Protein AF-A0A1M3PPZ6-F1 (afdb_monomer_lite)

Radius of gyration: 24.03 Å; chains: 1; bounding box: 63×48×66 Å

Foldseek 3Di:
DQDLCVLLPHDLPDDLVRSVVSLVVQLVQQPCPPPPRHDPVSNVSSVVSCVQCNDPVSSVCVVVVHCSPPVCCDDLVSLLVVVLVVLLVLLVVPDDQQADWSLVSSLVVLVVVLVVLVVVLVVLVVVLVVLVVVLVPDDDPDPVPVVNVVSVVVSVVSVVVNVVSVVVSVSSVVNNVVSVVDGGDHDHDDPPPPDPDVPVPPPPVVVVVVVCVVSCVVVCVVPPDDD

Structure (mmCIF, N/CA/C/O backbone):
data_AF-A0A1M3PPZ6-F1
#
_entry.id   AF-A0A1M3PPZ6-F1
#
loop_
_atom_site.group_PDB
_atom_site.id
_atom_site.type_symbol
_atom_site.label_atom_id
_atom_site.label_alt_id
_atom_site.label_comp_id
_atom_site.label_asym_id
_atom_site.label_entity_id
_atom_site.label_seq_id
_atom_site.pdbx_PDB_ins_code
_atom_site.Cartn_x
_atom_site.Cartn_y
_atom_site.Cartn_z
_atom_site.occupancy
_atom_site.B_iso_or_equiv
_atom_site.auth_seq_id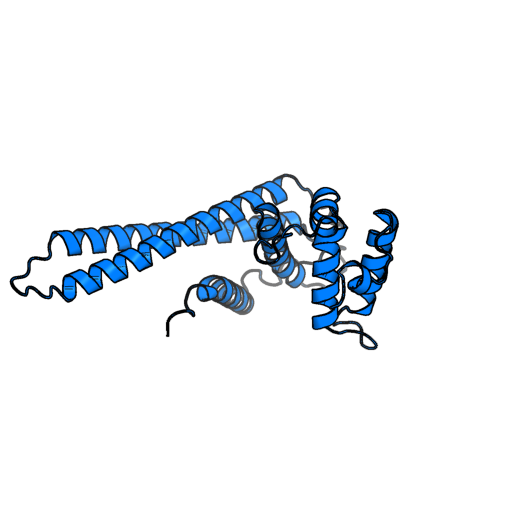
_atom_site.auth_comp_id
_atom_site.auth_asym_id
_atom_site.auth_atom_id
_atom_site.pdbx_PDB_model_num
ATOM 1 N N . MET A 1 1 ? -17.963 -9.629 -28.238 1.00 52.28 1 MET A N 1
ATOM 2 C CA . MET A 1 1 ? -17.116 -9.707 -27.033 1.00 52.28 1 MET A CA 1
ATOM 3 C C . MET A 1 1 ? -15.701 -9.897 -27.553 1.00 52.28 1 MET A C 1
ATOM 5 O O . MET A 1 1 ? -15.489 -10.863 -28.269 1.00 52.28 1 MET A O 1
ATOM 9 N N . THR A 1 2 ? -14.822 -8.913 -27.371 1.00 72.38 2 THR A N 1
ATOM 10 C CA . THR A 1 2 ? -13.451 -8.925 -27.915 1.00 72.38 2 THR A CA 1
ATOM 11 C C . THR A 1 2 ? -12.582 -9.810 -27.021 1.00 72.38 2 THR A C 1
ATOM 13 O O . THR A 1 2 ? -12.621 -9.636 -25.803 1.00 72.38 2 THR A O 1
ATOM 16 N N . SER A 1 3 ? -11.863 -10.788 -27.579 1.00 88.00 3 SER A N 1
ATOM 17 C CA . SER A 1 3 ? -10.950 -11.629 -26.791 1.00 88.00 3 SER A CA 1
ATOM 18 C C . SER A 1 3 ? -9.672 -10.862 -26.427 1.00 88.00 3 SER A C 1
ATOM 20 O O . SER A 1 3 ? -9.339 -9.854 -27.049 1.00 88.00 3 SER A O 1
ATOM 22 N N . LEU A 1 4 ? -8.905 -11.346 -25.446 1.00 89.62 4 LEU A N 1
ATOM 23 C CA . LEU A 1 4 ? -7.614 -10.736 -25.098 1.00 89.62 4 LEU A CA 1
ATOM 24 C C . LEU A 1 4 ? -6.614 -10.829 -26.264 1.00 89.62 4 LEU A C 1
ATOM 26 O O . LEU A 1 4 ? -5.768 -9.954 -26.440 1.00 89.62 4 LEU A O 1
ATOM 30 N N . TYR A 1 5 ? -6.732 -11.868 -27.092 1.00 93.25 5 TYR A N 1
ATOM 31 C CA . TYR A 1 5 ? -5.931 -12.023 -28.304 1.00 93.25 5 TYR A CA 1
ATOM 32 C C . TYR A 1 5 ? -6.271 -10.950 -29.341 1.00 93.25 5 TYR A C 1
ATOM 34 O O . TYR A 1 5 ? -5.365 -10.374 -29.944 1.00 93.25 5 TYR A O 1
ATOM 42 N N . ASP A 1 6 ? -7.554 -10.603 -29.464 1.00 93.06 6 ASP A N 1
ATOM 43 C CA . ASP A 1 6 ? -8.022 -9.534 -30.348 1.00 93.06 6 ASP A CA 1
ATOM 44 C C . ASP A 1 6 ? -7.544 -8.151 -29.877 1.00 93.06 6 ASP A C 1
ATOM 46 O O . ASP A 1 6 ? -7.159 -7.325 -30.705 1.00 93.06 6 ASP A O 1
ATOM 50 N N . GLU A 1 7 ? -7.486 -7.904 -28.560 1.00 91.56 7 GLU A N 1
ATOM 51 C CA . GLU A 1 7 ? -6.947 -6.651 -27.996 1.00 91.56 7 GLU A CA 1
ATOM 52 C C . GLU A 1 7 ? -5.453 -6.460 -28.318 1.00 91.56 7 GLU A C 1
ATOM 54 O O . GLU A 1 7 ? -4.989 -5.335 -28.522 1.00 91.56 7 GLU A O 1
ATOM 59 N N . LEU A 1 8 ? -4.687 -7.554 -28.410 1.00 87.56 8 LEU A N 1
ATOM 60 C CA . LEU A 1 8 ? -3.293 -7.526 -28.871 1.00 87.56 8 LEU A CA 1
ATOM 61 C C . LEU A 1 8 ? -3.161 -7.633 -30.400 1.00 87.56 8 LEU A C 1
ATOM 63 O O . LEU A 1 8 ? -2.095 -7.330 -30.939 1.00 87.56 8 LEU A O 1
ATOM 67 N N . GLY A 1 9 ? -4.224 -8.024 -31.106 1.00 92.25 9 GLY A N 1
ATOM 68 C CA . GLY A 1 9 ? -4.231 -8.242 -32.551 1.00 92.25 9 GLY A CA 1
ATOM 69 C C . GLY A 1 9 ? -3.425 -9.469 -32.984 1.00 92.25 9 GLY A C 1
ATOM 70 O O . GLY A 1 9 ? -2.691 -9.399 -33.972 1.00 92.25 9 GLY A O 1
ATOM 71 N N . VAL A 1 10 ? -3.516 -10.566 -32.231 1.00 94.19 10 VAL A N 1
ATOM 72 C CA . VAL A 1 10 ? -2.849 -11.847 -32.519 1.00 94.19 10 VAL A CA 1
ATOM 73 C C . VAL A 1 10 ? -3.852 -12.996 -32.551 1.00 94.19 10 VAL A C 1
ATOM 75 O O . VAL A 1 10 ? -4.959 -12.873 -32.042 1.00 94.19 10 VAL A O 1
ATOM 78 N N . ALA A 1 11 ? -3.459 -14.125 -33.138 1.00 94.00 11 ALA A N 1
ATOM 79 C CA . ALA A 1 11 ? -4.246 -15.353 -33.089 1.00 94.00 11 ALA A CA 1
ATOM 80 C C . ALA A 1 11 ? -4.124 -16.046 -31.716 1.00 94.00 11 ALA A C 1
ATOM 82 O O . ALA A 1 11 ? -3.127 -15.873 -31.011 1.00 94.00 11 ALA A O 1
ATOM 83 N N . ALA A 1 12 ? -5.123 -16.849 -31.341 1.00 91.31 12 ALA A N 1
ATOM 84 C CA . ALA A 1 12 ? -5.144 -17.562 -30.058 1.00 91.31 12 ALA A CA 1
ATOM 85 C C . ALA A 1 12 ? -4.012 -18.600 -29.912 1.00 91.31 12 ALA A C 1
ATOM 87 O O . ALA A 1 12 ? -3.587 -18.907 -28.801 1.00 91.31 12 ALA A O 1
ATOM 88 N N . ASP A 1 13 ? -3.469 -19.098 -31.025 1.00 90.56 13 ASP A N 1
ATOM 89 C CA . ASP A 1 13 ? -2.326 -20.016 -31.085 1.00 90.56 13 ASP A CA 1
ATOM 90 C C . ASP A 1 13 ? -0.961 -19.297 -31.116 1.00 90.56 13 ASP A C 1
ATOM 92 O O . ASP A 1 13 ? 0.084 -19.947 -31.163 1.00 90.56 13 ASP A O 1
ATOM 96 N N . ALA A 1 14 ? -0.938 -17.959 -31.035 1.00 90.88 14 ALA A N 1
ATOM 97 C CA . ALA A 1 14 ? 0.290 -17.173 -31.102 1.00 90.88 14 ALA A CA 1
ATOM 98 C C . ALA A 1 14 ? 1.298 -17.588 -30.020 1.00 90.88 14 ALA A C 1
ATOM 100 O O . ALA A 1 14 ? 0.962 -17.722 -28.840 1.00 90.88 14 ALA A O 1
ATOM 101 N N . GLY A 1 15 ? 2.568 -17.744 -30.394 1.00 83.75 15 GLY A N 1
ATOM 102 C CA . GLY A 1 15 ? 3.628 -18.041 -29.434 1.00 83.75 15 GLY A CA 1
ATOM 103 C C . GLY A 1 15 ? 3.886 -16.872 -28.475 1.00 83.75 15 GLY A C 1
ATOM 104 O O . GLY A 1 15 ? 3.588 -15.715 -28.777 1.00 83.75 15 GLY A O 1
ATOM 105 N N . ALA A 1 16 ? 4.520 -17.135 -27.328 1.00 76.50 16 ALA A N 1
ATOM 106 C CA . ALA A 1 16 ? 4.867 -16.091 -26.351 1.00 76.50 16 ALA A CA 1
ATOM 107 C C . ALA A 1 16 ? 5.697 -14.940 -26.968 1.00 76.50 16 ALA A C 1
ATOM 109 O O . ALA A 1 16 ? 5.541 -13.770 -26.611 1.00 76.50 16 ALA A O 1
ATOM 110 N N . GLY A 1 17 ? 6.555 -15.261 -27.944 1.00 70.81 17 GLY A N 1
ATOM 111 C CA . GLY A 1 17 ? 7.321 -14.271 -28.702 1.00 70.81 17 GLY A CA 1
ATOM 112 C C . GLY A 1 17 ? 6.450 -13.342 -29.556 1.00 70.81 17 GLY A C 1
ATOM 113 O O . GLY A 1 17 ? 6.730 -12.144 -29.621 1.00 70.81 17 GLY A O 1
ATOM 114 N N . ASP A 1 18 ? 5.390 -13.864 -30.174 1.00 79.50 18 ASP A N 1
ATOM 115 C CA . ASP A 1 18 ? 4.432 -13.091 -30.974 1.00 79.50 18 ASP A CA 1
ATOM 116 C C . ASP A 1 18 ? 3.574 -12.182 -30.102 1.00 79.50 18 ASP A C 1
ATOM 118 O O . ASP A 1 18 ? 3.468 -10.988 -30.383 1.00 79.50 18 ASP A O 1
ATOM 122 N N . ILE A 1 19 ? 3.069 -12.705 -28.984 1.00 81.00 19 ILE A N 1
ATOM 123 C CA . ILE A 1 19 ? 2.292 -11.946 -27.993 1.00 81.00 19 ILE A CA 1
ATOM 124 C C . ILE A 1 19 ? 3.114 -10.760 -27.466 1.00 81.00 19 ILE A C 1
ATOM 126 O O . ILE A 1 19 ? 2.631 -9.629 -27.411 1.00 81.00 19 ILE A O 1
ATOM 130 N N . LYS A 1 20 ? 4.403 -10.976 -27.172 1.00 70.56 20 LYS A N 1
ATOM 131 C CA . LYS A 1 20 ? 5.324 -9.921 -26.714 1.00 70.56 20 LYS A CA 1
ATOM 132 C C . LYS A 1 20 ? 5.582 -8.848 -27.762 1.00 70.56 20 LYS A C 1
ATOM 134 O O . LYS A 1 20 ? 5.662 -7.663 -27.426 1.00 70.56 20 LYS A O 1
ATOM 139 N N . ARG A 1 21 ? 5.732 -9.236 -29.028 1.00 71.44 21 ARG A N 1
ATOM 140 C CA . ARG A 1 21 ? 5.893 -8.279 -30.133 1.00 71.44 21 ARG A CA 1
ATOM 141 C C . ARG A 1 21 ? 4.616 -7.475 -30.360 1.00 71.44 21 ARG A C 1
ATOM 143 O O . ARG A 1 21 ? 4.692 -6.256 -30.525 1.00 71.44 21 ARG A O 1
ATOM 150 N N . ALA A 1 22 ? 3.469 -8.140 -30.326 1.00 77.94 22 ALA A N 1
ATOM 151 C CA . ALA A 1 22 ? 2.166 -7.534 -30.531 1.00 77.94 22 ALA A CA 1
ATOM 152 C C . ALA A 1 22 ? 1.817 -6.527 -29.432 1.00 77.94 22 ALA A C 1
ATOM 154 O O . ALA A 1 22 ? 1.481 -5.388 -29.748 1.00 77.94 22 ALA A O 1
ATOM 155 N N . TYR A 1 23 ? 2.041 -6.879 -28.162 1.00 73.88 23 TYR A N 1
ATOM 156 C CA . TYR A 1 23 ? 1.878 -5.955 -27.040 1.00 73.88 23 TYR A CA 1
ATOM 157 C C . TYR A 1 23 ? 2.719 -4.688 -27.200 1.00 73.88 23 TYR A C 1
ATOM 159 O O . TYR A 1 23 ? 2.188 -3.587 -27.106 1.00 73.88 23 TYR A O 1
ATOM 167 N N . ARG A 1 24 ? 4.016 -4.809 -27.515 1.00 69.50 24 ARG A N 1
ATOM 168 C CA . ARG A 1 24 ? 4.890 -3.635 -27.700 1.00 69.50 24 ARG A CA 1
ATOM 169 C C . ARG A 1 24 ? 4.384 -2.705 -28.805 1.00 69.50 24 ARG A C 1
ATOM 171 O O . ARG A 1 24 ? 4.425 -1.485 -28.653 1.00 69.50 24 ARG A O 1
ATOM 178 N N . LYS A 1 25 ? 3.904 -3.279 -29.911 1.00 77.75 25 LYS A N 1
ATOM 179 C CA . LYS A 1 25 ? 3.339 -2.527 -31.038 1.00 77.75 25 LYS A CA 1
ATOM 180 C C . LYS A 1 25 ? 2.016 -1.859 -30.658 1.00 77.75 25 LYS A C 1
ATOM 182 O O . LYS A 1 25 ? 1.823 -0.685 -30.969 1.00 77.75 25 LYS A O 1
ATOM 187 N N . ALA A 1 26 ? 1.135 -2.584 -29.975 1.00 77.75 26 ALA A N 1
ATOM 188 C CA . ALA A 1 26 ? -0.159 -2.090 -29.530 1.00 77.75 26 ALA A CA 1
ATOM 189 C C . ALA A 1 26 ? -0.003 -0.981 -28.479 1.00 77.75 26 ALA A C 1
ATOM 191 O O . ALA A 1 26 ? -0.544 0.097 -28.680 1.00 77.75 26 ALA A O 1
ATOM 192 N N . ALA A 1 27 ? 0.832 -1.181 -27.455 1.00 71.38 27 ALA A N 1
ATOM 193 C CA . ALA A 1 27 ? 1.080 -0.214 -26.388 1.00 71.38 27 ALA A CA 1
ATOM 194 C C . ALA A 1 27 ? 1.668 1.104 -26.910 1.00 71.38 27 ALA A C 1
ATOM 196 O O . ALA A 1 27 ? 1.242 2.171 -26.484 1.00 71.38 27 ALA A O 1
ATOM 197 N N . LYS A 1 28 ? 2.602 1.052 -27.872 1.00 70.50 28 LYS A N 1
ATOM 198 C CA . LYS A 1 28 ? 3.151 2.257 -28.520 1.00 70.50 28 LYS A CA 1
ATOM 199 C C . LYS A 1 28 ? 2.106 2.988 -29.372 1.00 70.50 28 LYS A C 1
ATOM 201 O O . LYS A 1 28 ? 2.111 4.214 -29.445 1.00 70.50 28 LYS A O 1
ATOM 206 N N . ARG A 1 29 ? 1.221 2.241 -30.035 1.00 79.94 29 ARG A N 1
ATOM 207 C CA . ARG A 1 29 ? 0.144 2.808 -30.853 1.00 79.94 29 ARG A CA 1
ATOM 208 C C . ARG A 1 29 ? -0.912 3.481 -29.976 1.00 79.94 29 ARG A C 1
ATOM 210 O O . ARG A 1 29 ? -1.290 4.607 -30.258 1.00 79.94 29 ARG A O 1
ATOM 217 N N . THR A 1 30 ? -1.351 2.821 -28.911 1.00 76.44 30 THR A N 1
ATOM 218 C CA . THR A 1 30 ? -2.443 3.305 -28.057 1.00 76.44 30 THR A CA 1
ATOM 219 C C . THR A 1 30 ? -1.982 4.244 -26.945 1.00 76.44 30 THR A C 1
ATOM 221 O O . THR A 1 30 ? -2.832 4.774 -26.236 1.00 76.44 30 THR A O 1
ATOM 224 N N . HIS A 1 31 ? -0.672 4.455 -26.764 1.00 76.56 31 HIS A N 1
ATOM 225 C CA . HIS A 1 31 ? -0.141 5.338 -25.724 1.00 76.56 31 HIS A CA 1
ATOM 226 C C . HIS A 1 31 ? -0.805 6.723 -25.795 1.00 76.56 31 HIS A C 1
ATOM 228 O O . HIS A 1 31 ? -0.866 7.282 -26.887 1.00 76.56 31 HIS A O 1
ATOM 234 N N . PRO A 1 32 ? -1.279 7.305 -24.679 1.00 70.44 32 PRO A N 1
ATOM 235 C CA . PRO A 1 32 ? -1.971 8.599 -24.693 1.00 70.44 32 PRO A CA 1
ATOM 236 C C . PRO A 1 32 ? -1.115 9.752 -25.245 1.00 70.44 32 PRO A C 1
ATOM 238 O O . PRO A 1 32 ? -1.665 10.703 -25.788 1.00 70.44 32 PRO A O 1
ATOM 241 N N . ASP A 1 33 ? 0.214 9.633 -25.185 1.00 76.56 33 ASP A N 1
ATOM 242 C CA . ASP A 1 33 ? 1.145 10.605 -25.788 1.00 76.56 33 ASP A CA 1
ATOM 243 C C . ASP A 1 33 ? 1.306 10.441 -27.313 1.00 76.56 33 ASP A C 1
ATOM 245 O O . ASP A 1 33 ? 2.030 11.199 -27.955 1.00 76.56 33 ASP A O 1
ATOM 249 N N . ASN A 1 34 ? 0.672 9.437 -27.924 1.00 81.19 34 ASN A N 1
ATOM 250 C CA . ASN A 1 34 ? 0.626 9.304 -29.373 1.00 81.19 34 ASN A CA 1
ATOM 251 C C . ASN A 1 34 ? -0.506 10.179 -29.931 1.00 81.19 34 ASN A C 1
ATOM 253 O O . ASN A 1 34 ? -1.683 9.879 -29.751 1.00 81.19 34 ASN A O 1
ATOM 257 N N . HIS A 1 35 ? -0.149 11.241 -30.649 1.00 83.62 35 HIS A N 1
ATOM 258 C CA . HIS A 1 35 ? -1.108 12.226 -31.155 1.00 83.62 35 HIS A CA 1
ATOM 259 C C . HIS A 1 35 ? -2.029 11.721 -32.280 1.00 83.62 35 HIS A C 1
ATOM 261 O O . HIS A 1 35 ? -3.060 12.339 -32.530 1.00 83.62 35 HIS A O 1
ATOM 267 N N . GLU A 1 36 ? -1.683 10.621 -32.955 1.00 86.56 36 GLU A N 1
ATOM 268 C CA . GLU A 1 36 ? -2.471 10.077 -34.071 1.00 86.56 36 GLU A CA 1
ATOM 269 C C . GLU A 1 36 ? -3.415 8.955 -33.628 1.00 86.56 36 GLU A C 1
ATOM 271 O O . GLU A 1 36 ? -4.535 8.844 -34.124 1.00 86.56 36 GLU A O 1
ATOM 276 N N . THR A 1 37 ? -2.958 8.098 -32.710 1.00 85.69 37 THR A N 1
ATOM 277 C CA . THR A 1 37 ? -3.668 6.861 -32.336 1.00 85.69 37 THR A CA 1
ATOM 278 C C . THR A 1 37 ? -3.779 6.633 -30.829 1.00 85.69 37 THR A C 1
ATOM 280 O O . THR A 1 37 ? -4.203 5.555 -30.404 1.00 85.69 37 THR A O 1
ATOM 283 N N . GLY A 1 38 ? -3.376 7.613 -30.018 1.00 80.12 38 GLY A N 1
ATOM 284 C CA . GLY A 1 38 ? -3.428 7.542 -28.566 1.00 80.12 38 GLY A CA 1
ATOM 285 C C . GLY A 1 38 ? -4.859 7.490 -28.051 1.00 80.12 38 GLY A C 1
ATOM 286 O O . GLY A 1 38 ? -5.674 8.368 -28.319 1.00 80.12 38 GLY A O 1
ATOM 287 N N . ASP A 1 39 ? -5.156 6.450 -27.282 1.00 85.31 39 ASP A N 1
ATOM 288 C CA . ASP A 1 39 ? -6.441 6.263 -26.621 1.00 85.31 39 ASP A CA 1
ATOM 289 C C . ASP A 1 39 ? -6.173 5.561 -25.294 1.00 85.31 39 ASP A C 1
ATOM 291 O O . ASP A 1 39 ? -5.757 4.399 -25.250 1.00 85.31 39 ASP A O 1
ATOM 295 N N . ARG A 1 40 ? -6.430 6.272 -24.193 1.00 73.12 40 ARG A N 1
ATOM 296 C CA . ARG A 1 40 ? -6.209 5.753 -22.844 1.00 73.12 40 ARG A CA 1
ATOM 297 C C . ARG A 1 40 ? -7.005 4.475 -22.584 1.00 73.12 40 ARG A C 1
ATOM 299 O O . ARG A 1 40 ? -6.467 3.539 -21.999 1.00 73.12 40 ARG A O 1
ATOM 306 N N . ALA A 1 41 ? -8.252 4.413 -23.046 1.00 76.62 41 ALA A N 1
ATOM 307 C CA . ALA A 1 41 ? -9.094 3.242 -22.853 1.00 76.62 41 ALA A CA 1
ATOM 308 C C . ALA A 1 41 ? -8.571 2.046 -23.662 1.00 76.62 41 ALA A C 1
ATOM 310 O O . ALA A 1 41 ? -8.597 0.917 -23.171 1.00 76.62 41 ALA A O 1
ATOM 311 N N . ALA A 1 42 ? -8.063 2.282 -24.876 1.00 78.12 42 ALA A N 1
ATOM 312 C CA . ALA A 1 42 ? -7.398 1.250 -25.670 1.00 78.12 42 ALA A CA 1
ATOM 313 C C . ALA A 1 42 ? -6.081 0.792 -25.038 1.00 78.12 42 ALA A C 1
ATOM 315 O O . ALA A 1 42 ? -5.806 -0.403 -24.998 1.00 78.12 42 ALA A O 1
ATOM 316 N N . PHE A 1 43 ? -5.291 1.714 -24.490 1.00 71.75 43 PHE A N 1
ATOM 317 C CA . PHE A 1 43 ? -4.070 1.378 -23.768 1.00 71.75 43 PHE A CA 1
ATOM 318 C C . PHE A 1 43 ? -4.355 0.496 -22.553 1.00 71.75 43 PHE A C 1
ATOM 320 O O . PHE A 1 43 ? -3.706 -0.534 -22.385 1.00 71.75 43 PHE A O 1
ATOM 327 N N . ASP A 1 44 ? -5.370 0.833 -21.758 1.00 71.62 44 ASP A N 1
ATOM 328 C CA . ASP A 1 44 ? -5.750 0.034 -20.595 1.00 71.62 44 ASP A CA 1
ATOM 329 C C . ASP A 1 44 ? -6.243 -1.373 -21.007 1.00 71.62 44 ASP A C 1
ATOM 331 O O . ASP A 1 44 ? -5.935 -2.350 -20.323 1.00 71.62 44 ASP A O 1
ATOM 335 N N . ARG A 1 45 ? -6.945 -1.520 -22.145 1.00 81.12 45 ARG A N 1
ATOM 336 C CA . ARG A 1 45 ? -7.322 -2.839 -22.704 1.00 81.12 45 ARG A CA 1
ATOM 337 C C . ARG A 1 45 ? -6.107 -3.665 -23.140 1.00 81.12 45 ARG A C 1
ATOM 339 O O . ARG A 1 45 ? -6.002 -4.835 -22.775 1.00 81.12 45 ARG A O 1
ATOM 346 N N . VAL A 1 46 ? -5.159 -3.043 -23.841 1.00 80.31 46 VAL A N 1
ATOM 347 C CA . VAL A 1 46 ? -3.900 -3.674 -24.279 1.00 80.31 46 VAL A CA 1
ATOM 348 C C . VAL A 1 46 ? -3.062 -4.143 -23.085 1.00 80.31 46 VAL A C 1
ATOM 350 O O . VAL A 1 46 ? -2.489 -5.232 -23.124 1.00 80.31 46 VAL A O 1
ATOM 353 N N . GLN A 1 47 ? -3.016 -3.356 -22.005 1.00 71.12 47 GLN A N 1
ATOM 354 C CA . GLN A 1 47 ? -2.337 -3.739 -20.765 1.00 71.12 47 GLN A CA 1
ATOM 355 C C . GLN A 1 47 ? -2.977 -4.971 -20.119 1.00 71.12 47 GLN A C 1
ATOM 357 O O . GLN A 1 47 ? -2.268 -5.917 -19.774 1.00 71.12 47 GLN A O 1
ATOM 362 N N . ARG A 1 48 ? -4.313 -5.002 -20.009 1.00 75.50 48 ARG A N 1
ATOM 363 C CA . ARG A 1 48 ? -5.043 -6.161 -19.466 1.00 75.50 48 ARG A CA 1
ATOM 364 C C . ARG A 1 48 ? -4.764 -7.438 -20.247 1.00 75.50 48 ARG A C 1
ATOM 366 O O . ARG A 1 48 ? -4.450 -8.466 -19.654 1.00 75.50 48 ARG A O 1
ATOM 373 N N . ALA A 1 49 ? -4.818 -7.357 -21.572 1.00 82.19 49 ALA A N 1
ATOM 374 C CA . ALA A 1 49 ? -4.556 -8.503 -22.427 1.00 82.19 49 ALA A CA 1
ATOM 375 C C . ALA A 1 49 ? -3.125 -9.033 -22.277 1.00 82.19 49 ALA A C 1
ATOM 377 O O . ALA A 1 49 ? -2.915 -10.237 -22.150 1.00 82.19 49 ALA A O 1
ATOM 378 N N . TRP A 1 50 ? -2.131 -8.146 -22.209 1.00 76.88 50 TRP A N 1
ATOM 379 C CA . TRP A 1 50 ? -0.744 -8.543 -21.979 1.00 76.88 50 TRP A CA 1
ATOM 380 C C . TRP A 1 50 ? -0.528 -9.223 -20.621 1.00 76.88 50 TRP A C 1
ATOM 382 O O . TRP A 1 50 ? 0.177 -10.229 -20.553 1.00 76.88 50 TRP A O 1
ATOM 392 N N . LEU A 1 51 ? -1.153 -8.727 -19.551 1.00 68.06 51 LEU A N 1
ATOM 393 C CA . LEU A 1 51 ? -1.002 -9.268 -18.191 1.00 68.06 51 LEU A CA 1
ATOM 394 C C . LEU A 1 51 ? -1.466 -10.723 -18.040 1.00 68.06 51 LEU A C 1
ATOM 396 O O . LEU A 1 51 ? -0.970 -11.437 -17.166 1.00 68.06 51 LEU A O 1
ATOM 400 N N . ILE A 1 52 ? -2.415 -11.147 -18.872 1.00 78.88 52 ILE A N 1
ATOM 401 C CA . ILE A 1 52 ? -2.951 -12.510 -18.875 1.00 78.88 52 ILE A CA 1
ATOM 402 C C . ILE A 1 52 ? -2.207 -13.374 -19.896 1.00 78.88 52 ILE A C 1
ATOM 404 O O . ILE A 1 52 ? -1.781 -14.474 -19.568 1.00 78.88 52 ILE A O 1
ATOM 408 N N . LEU A 1 53 ? -2.002 -12.874 -21.118 1.00 83.88 53 LEU A N 1
ATOM 409 C CA . LEU A 1 53 ? -1.473 -13.685 -22.219 1.00 83.88 53 LEU A CA 1
ATOM 410 C C . LEU A 1 53 ? 0.056 -13.855 -22.203 1.00 83.88 53 LEU A C 1
ATOM 412 O O . LEU A 1 53 ? 0.577 -14.732 -22.896 1.00 83.88 53 LEU A O 1
ATOM 416 N N . SER A 1 54 ? 0.785 -13.010 -21.465 1.00 73.06 54 SER A N 1
ATOM 417 C CA . SER A 1 54 ? 2.249 -13.106 -21.337 1.00 73.06 54 SER A CA 1
ATOM 418 C C . SER A 1 54 ? 2.717 -14.183 -20.358 1.00 73.06 54 SER A C 1
ATOM 420 O O . SER A 1 54 ? 3.863 -14.624 -20.457 1.00 73.06 54 SER A O 1
ATOM 422 N N . ASP A 1 55 ? 1.837 -14.616 -19.456 1.00 76.31 55 ASP A N 1
ATOM 423 C CA . ASP A 1 55 ? 2.088 -15.650 -18.459 1.00 76.31 55 ASP A CA 1
ATOM 424 C C . ASP A 1 55 ? 1.472 -16.977 -18.918 1.00 76.31 55 ASP A C 1
ATOM 426 O O . ASP A 1 55 ? 0.302 -17.032 -19.299 1.00 76.31 55 ASP A O 1
ATOM 430 N N . ALA A 1 56 ? 2.266 -18.049 -18.922 1.00 79.31 56 ALA A N 1
ATOM 431 C CA . ALA A 1 56 ? 1.848 -19.329 -19.489 1.00 79.31 56 ALA A CA 1
ATOM 432 C C . ALA A 1 56 ? 0.685 -19.970 -18.712 1.00 79.31 56 ALA A C 1
ATOM 434 O O . ALA A 1 56 ? -0.230 -20.518 -19.331 1.00 79.31 56 ALA A O 1
ATOM 435 N N . ASP A 1 57 ? 0.684 -19.859 -17.383 1.00 73.50 57 ASP A N 1
ATOM 436 C CA . ASP A 1 57 ? -0.329 -20.477 -16.529 1.00 73.50 57 ASP A CA 1
ATOM 437 C C . ASP A 1 57 ? -1.648 -19.697 -16.583 1.00 73.50 57 ASP A C 1
ATOM 439 O O . ASP A 1 57 ? -2.724 -20.289 -16.710 1.00 73.50 57 ASP A O 1
ATOM 443 N N . ARG A 1 58 ? -1.586 -18.360 -16.562 1.00 77.06 58 ARG A N 1
ATOM 444 C CA . ARG A 1 58 ? -2.765 -17.487 -16.706 1.00 77.06 58 ARG A CA 1
ATOM 445 C C . ARG A 1 58 ? -3.383 -17.593 -18.087 1.00 77.06 58 ARG A C 1
ATOM 447 O O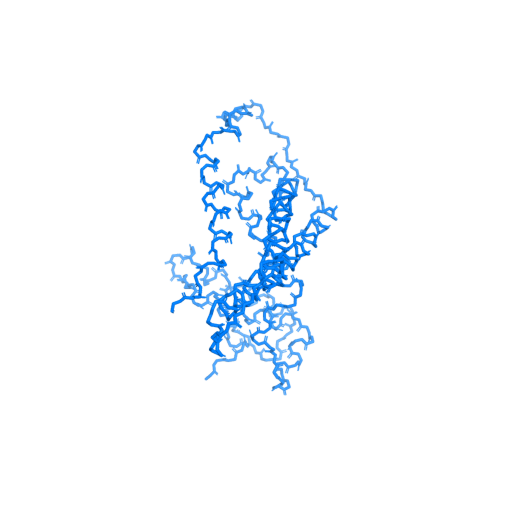 . ARG A 1 58 ? -4.605 -17.679 -18.189 1.00 77.06 58 ARG A O 1
ATOM 454 N N . ARG A 1 59 ? -2.554 -17.646 -19.129 1.00 86.94 59 ARG A N 1
ATOM 455 C CA . ARG A 1 59 ? -3.006 -17.916 -20.490 1.00 86.94 59 ARG A CA 1
ATOM 456 C C . ARG A 1 59 ? -3.719 -19.261 -20.566 1.00 86.94 59 ARG A C 1
ATOM 458 O O . ARG A 1 59 ? -4.831 -19.321 -21.066 1.00 86.94 59 ARG A O 1
ATOM 465 N N . ALA A 1 60 ? -3.135 -20.319 -20.007 1.00 86.25 60 ALA A N 1
ATOM 466 C CA . ALA A 1 60 ? -3.757 -21.636 -20.036 1.00 86.25 60 ALA A CA 1
ATOM 467 C C . ALA A 1 60 ? -5.099 -21.670 -19.279 1.00 86.25 60 ALA A C 1
ATOM 469 O O . ALA A 1 60 ? -6.024 -22.348 -19.718 1.00 86.25 60 ALA A O 1
ATOM 470 N N . ARG A 1 61 ? -5.235 -20.940 -18.161 1.00 82.00 61 ARG A N 1
ATOM 471 C CA . ARG A 1 61 ? -6.520 -20.771 -17.452 1.00 82.00 61 ARG A CA 1
ATOM 472 C C . ARG A 1 61 ? -7.542 -20.005 -18.301 1.00 82.00 61 ARG A C 1
ATOM 474 O O . ARG A 1 61 ? -8.686 -20.440 -18.401 1.00 82.00 61 ARG A O 1
ATOM 481 N N . TYR A 1 62 ? -7.110 -18.919 -18.947 1.00 87.25 62 TYR A N 1
ATOM 482 C CA . TYR A 1 62 ? -7.932 -18.116 -19.859 1.00 87.25 62 TYR A CA 1
ATOM 483 C C . TYR A 1 62 ? -8.455 -18.968 -21.019 1.00 87.25 62 TYR A C 1
ATOM 485 O O . TYR A 1 62 ? -9.654 -18.977 -21.292 1.00 87.25 62 TYR A O 1
ATOM 493 N N . ASP A 1 63 ? -7.572 -19.762 -21.623 1.00 91.81 63 ASP A N 1
ATOM 494 C CA . ASP A 1 63 ? -7.884 -20.652 -22.742 1.00 91.81 63 ASP A CA 1
ATOM 495 C C . ASP A 1 63 ? -8.851 -21.779 -22.347 1.00 91.81 63 ASP A C 1
ATOM 497 O O . ASP A 1 63 ? -9.634 -22.247 -23.174 1.00 91.81 63 ASP A O 1
ATOM 501 N N . ARG A 1 64 ? -8.848 -22.200 -21.074 1.00 90.50 64 ARG A N 1
ATOM 502 C CA . ARG A 1 64 ? -9.809 -23.174 -20.524 1.00 90.50 64 ARG A CA 1
ATOM 503 C C . ARG A 1 64 ? -11.149 -22.554 -20.116 1.00 90.50 64 ARG A C 1
ATOM 505 O O . ARG A 1 64 ? -12.030 -23.283 -19.666 1.00 90.50 64 ARG A O 1
ATOM 512 N N . GLY A 1 65 ? -11.320 -21.237 -20.264 1.00 85.62 65 GLY A N 1
ATOM 513 C CA . GLY A 1 65 ? -12.524 -20.524 -19.829 1.00 85.62 65 GLY A CA 1
ATOM 514 C C . GLY A 1 65 ? -12.711 -20.525 -18.310 1.00 85.62 65 GLY A C 1
ATOM 515 O O . GLY A 1 65 ? -13.813 -20.274 -17.821 1.00 85.62 65 GLY A O 1
ATOM 516 N N . GLU A 1 66 ? -11.651 -20.829 -17.557 1.00 78.50 66 GLU A N 1
ATOM 517 C CA . GLU A 1 66 ? -11.655 -20.691 -16.107 1.00 78.50 66 GLU A CA 1
ATOM 518 C C . GLU A 1 66 ? -11.667 -19.199 -15.758 1.00 78.50 66 GLU A C 1
ATOM 520 O O . GLU A 1 66 ? -11.087 -18.398 -16.499 1.00 78.50 66 GLU A O 1
ATOM 525 N N . PRO A 1 67 ? -12.279 -18.799 -14.628 1.00 65.06 67 PRO A N 1
ATOM 526 C CA . PRO A 1 67 ? -12.108 -17.454 -14.107 1.00 65.06 67 PRO A CA 1
ATOM 527 C C . PRO A 1 67 ? -10.612 -17.159 -13.989 1.00 65.06 67 PRO A C 1
ATOM 529 O O . PRO A 1 67 ? -9.894 -17.749 -13.176 1.00 65.06 67 PRO A O 1
ATOM 532 N N . VAL A 1 68 ? -10.127 -16.285 -14.865 1.00 63.44 68 VAL A N 1
ATOM 533 C CA . VAL A 1 68 ? -8.835 -15.631 -14.720 1.00 63.44 68 VAL A CA 1
ATOM 534 C C . VAL A 1 68 ? -9.184 -14.325 -14.071 1.00 63.44 68 VAL A C 1
ATOM 536 O O . VAL A 1 68 ? -9.752 -13.445 -14.703 1.00 63.44 68 VAL A O 1
ATOM 539 N N . ASP A 1 69 ? -8.984 -14.302 -12.769 1.00 54.22 69 ASP A N 1
ATOM 540 C CA . ASP A 1 69 ? -9.536 -13.314 -11.871 1.00 54.22 69 ASP A CA 1
ATOM 541 C C . ASP A 1 69 ? -9.257 -11.871 -12.343 1.00 54.22 69 ASP A C 1
ATOM 543 O O . ASP A 1 69 ? -8.193 -11.311 -12.082 1.00 54.22 69 ASP A O 1
ATOM 547 N N . GLU A 1 70 ? -10.219 -11.249 -13.033 1.00 44.41 70 GLU A N 1
ATOM 548 C CA . GLU A 1 70 ? -10.129 -9.841 -13.452 1.00 44.41 70 GLU A CA 1
ATOM 549 C C . GLU A 1 70 ? -10.209 -8.897 -12.238 1.00 44.41 70 GLU A C 1
ATOM 551 O O . GLU A 1 70 ? -9.552 -7.854 -12.227 1.00 44.41 70 GLU A O 1
ATOM 556 N N . ASP A 1 71 ? -10.919 -9.311 -11.179 1.00 38.69 71 ASP A N 1
ATOM 557 C CA . ASP A 1 71 ? -10.992 -8.631 -9.875 1.00 38.69 71 ASP A CA 1
ATOM 558 C C . ASP A 1 71 ? -9.786 -8.940 -8.956 1.00 38.69 71 ASP A C 1
ATOM 560 O O . ASP A 1 71 ? -9.531 -8.198 -8.005 1.00 38.69 71 ASP A O 1
ATOM 564 N N . LEU A 1 72 ? -8.983 -9.974 -9.259 1.00 39.88 72 LEU A N 1
ATOM 565 C CA . LEU A 1 72 ? -7.688 -10.247 -8.608 1.00 39.88 72 LEU A CA 1
ATOM 566 C C . LEU A 1 72 ? -6.515 -9.785 -9.482 1.00 39.88 72 LEU A C 1
ATOM 568 O O . LEU A 1 72 ? -5.490 -10.457 -9.604 1.00 39.88 72 LEU A O 1
ATOM 572 N N . MET A 1 73 ? -6.581 -8.545 -9.962 1.00 42.81 73 MET A N 1
ATOM 573 C CA . MET A 1 73 ? -5.403 -7.733 -10.317 1.00 42.81 73 MET A CA 1
ATOM 574 C C . MET A 1 73 ? -4.449 -7.465 -9.120 1.00 42.81 73 MET A C 1
ATOM 576 O O . MET A 1 73 ? -3.751 -6.453 -9.074 1.00 42.81 73 MET A O 1
ATOM 580 N N . GLY A 1 74 ? -4.368 -8.361 -8.135 1.00 38.91 74 GLY A N 1
ATOM 581 C CA . GLY A 1 74 ? -3.743 -8.109 -6.842 1.00 38.91 74 GLY A CA 1
ATOM 582 C C . GLY A 1 74 ? -3.116 -9.341 -6.201 1.00 38.91 74 GLY A C 1
ATOM 583 O O . GLY A 1 74 ? -3.298 -9.561 -5.011 1.00 38.91 74 GLY A O 1
ATOM 584 N N . GLY A 1 75 ? -2.355 -10.148 -6.944 1.00 36.56 75 GLY A N 1
ATOM 585 C CA . GLY A 1 75 ? -1.287 -10.914 -6.288 1.00 36.56 75 GLY A CA 1
ATOM 586 C C . GLY A 1 75 ? -0.322 -9.930 -5.615 1.00 36.56 75 GLY A C 1
ATOM 587 O O . GLY A 1 75 ? -0.119 -8.842 -6.160 1.00 36.56 75 GLY A O 1
ATOM 588 N N . GLY A 1 76 ? 0.254 -10.274 -4.456 1.00 42.06 76 GLY A N 1
ATOM 589 C CA . GLY A 1 76 ? 1.192 -9.397 -3.731 1.00 42.06 76 GLY A CA 1
ATOM 590 C C . GLY A 1 76 ? 2.228 -8.751 -4.660 1.00 42.06 76 GLY A C 1
ATOM 591 O O . GLY A 1 76 ? 2.410 -7.541 -4.631 1.00 42.06 76 GLY A O 1
ATOM 592 N N . GLU A 1 77 ? 2.758 -9.512 -5.621 1.00 40.59 77 GLU A N 1
ATOM 593 C CA . GLU A 1 77 ? 3.674 -9.021 -6.660 1.00 40.59 77 GLU A CA 1
ATOM 594 C C . GLU A 1 77 ? 3.090 -7.931 -7.588 1.00 40.59 77 GLU A C 1
ATOM 596 O O . GLU A 1 77 ? 3.785 -6.973 -7.911 1.00 40.59 77 GLU A O 1
ATOM 601 N N . SER A 1 78 ? 1.813 -8.002 -7.989 1.00 57.66 78 SER A N 1
ATOM 602 C CA . SER A 1 78 ? 1.142 -6.961 -8.801 1.00 57.66 78 SER A CA 1
ATOM 603 C C . SER A 1 78 ? 0.967 -5.656 -8.017 1.00 57.66 78 SER A C 1
ATOM 605 O O . SER A 1 78 ? 1.156 -4.558 -8.554 1.00 57.66 78 SER A O 1
ATOM 607 N N . MET A 1 79 ? 0.662 -5.764 -6.718 1.00 57.03 79 MET A N 1
ATOM 608 C CA . MET A 1 79 ? 0.579 -4.611 -5.819 1.00 57.03 79 MET A CA 1
ATOM 609 C C . MET A 1 79 ? 1.957 -4.001 -5.549 1.00 57.03 79 MET A C 1
ATOM 611 O O . MET A 1 79 ? 2.086 -2.779 -5.604 1.00 57.03 79 MET A O 1
ATOM 615 N N . VAL A 1 80 ? 2.982 -4.832 -5.342 1.00 68.56 80 VAL A N 1
ATOM 616 C CA . VAL A 1 80 ? 4.384 -4.418 -5.177 1.00 68.56 80 VAL A CA 1
ATOM 617 C C . VAL A 1 80 ? 4.888 -3.703 -6.429 1.00 68.56 80 VAL A C 1
ATOM 619 O O . VAL A 1 80 ? 5.387 -2.587 -6.326 1.00 68.56 80 VAL A O 1
ATOM 622 N N . ILE A 1 81 ? 4.678 -4.262 -7.625 1.00 72.69 81 ILE A N 1
ATOM 623 C CA . ILE A 1 81 ? 5.061 -3.618 -8.895 1.00 72.69 81 ILE A CA 1
ATOM 624 C C . ILE A 1 81 ? 4.318 -2.289 -9.081 1.00 72.69 81 ILE A C 1
ATOM 626 O O . ILE A 1 81 ? 4.923 -1.282 -9.449 1.00 72.69 81 ILE A O 1
ATOM 630 N N . SER A 1 82 ? 3.015 -2.256 -8.795 1.00 70.81 82 SER A N 1
ATOM 631 C CA . SER A 1 82 ? 2.210 -1.035 -8.906 1.00 70.81 82 SER A CA 1
ATOM 632 C C . SER A 1 82 ? 2.651 0.044 -7.915 1.00 70.81 82 SER A C 1
ATOM 634 O O . SER A 1 82 ? 2.635 1.232 -8.240 1.00 70.81 82 SER A O 1
ATOM 636 N N . LEU A 1 83 ? 3.030 -0.346 -6.698 1.00 80.12 83 LEU A N 1
ATOM 637 C CA . LEU A 1 83 ? 3.532 0.561 -5.672 1.00 80.12 83 LEU A CA 1
ATOM 638 C C . LEU A 1 83 ? 4.936 1.067 -6.017 1.00 80.12 83 LEU A C 1
ATOM 640 O O . LEU A 1 83 ? 5.167 2.275 -5.964 1.00 80.12 83 LEU A O 1
ATOM 644 N N . LEU A 1 84 ? 5.829 0.182 -6.466 1.00 84.56 84 LEU A N 1
ATOM 645 C CA . LEU A 1 84 ? 7.140 0.558 -6.989 1.00 84.56 84 LEU A CA 1
ATOM 646 C C . LEU A 1 84 ? 6.994 1.586 -8.113 1.00 84.56 84 LEU A C 1
ATOM 648 O O . LEU A 1 84 ? 7.634 2.630 -8.066 1.00 84.56 84 LEU A O 1
ATOM 652 N N . ALA A 1 85 ? 6.112 1.339 -9.086 1.00 79.44 85 ALA A N 1
ATOM 653 C CA . ALA A 1 85 ? 5.877 2.261 -10.193 1.00 79.44 85 ALA A CA 1
ATOM 654 C C . ALA A 1 85 ? 5.418 3.651 -9.715 1.00 79.44 85 ALA A C 1
ATOM 656 O O . ALA A 1 85 ? 5.848 4.660 -10.277 1.00 79.44 85 ALA A O 1
ATOM 657 N N . LYS A 1 86 ? 4.593 3.734 -8.658 1.00 78.25 86 LYS A N 1
ATOM 658 C CA . LYS A 1 86 ? 4.198 5.021 -8.054 1.00 78.25 86 LYS A CA 1
ATOM 659 C C . LYS A 1 86 ? 5.400 5.758 -7.471 1.00 78.25 86 LYS A C 1
ATOM 661 O O . LYS A 1 86 ? 5.581 6.932 -7.784 1.00 78.25 86 LYS A O 1
ATOM 666 N N . PHE A 1 87 ? 6.224 5.084 -6.668 1.00 84.56 87 PHE A N 1
ATOM 667 C CA . PHE A 1 87 ? 7.426 5.694 -6.095 1.00 84.56 87 PHE A CA 1
ATOM 668 C C . PHE A 1 87 ? 8.408 6.132 -7.180 1.00 84.56 87 PHE A C 1
ATOM 670 O O . PHE A 1 87 ? 8.875 7.269 -7.174 1.00 84.56 87 PHE A O 1
ATOM 677 N N . PHE A 1 88 ? 8.632 5.270 -8.168 1.00 80.12 88 PHE A N 1
ATOM 678 C CA . PHE A 1 88 ? 9.516 5.552 -9.289 1.00 80.12 88 PHE A CA 1
ATOM 679 C C . PHE A 1 88 ? 9.022 6.739 -10.128 1.00 80.12 88 PHE A C 1
ATOM 681 O O . PHE A 1 88 ? 9.824 7.560 -10.555 1.00 80.12 88 PHE A O 1
ATOM 688 N N . THR A 1 89 ? 7.705 6.898 -10.305 1.00 72.31 89 THR A N 1
ATOM 689 C CA . THR A 1 89 ? 7.117 8.066 -10.989 1.00 72.31 89 THR A CA 1
ATOM 690 C C . THR A 1 89 ? 7.436 9.372 -10.256 1.00 72.31 89 THR A C 1
ATOM 692 O O . THR A 1 89 ? 7.792 10.361 -10.895 1.00 72.31 89 THR A O 1
ATOM 695 N N . VAL A 1 90 ? 7.346 9.386 -8.920 1.00 73.69 90 VAL A N 1
ATOM 696 C CA . VAL A 1 90 ? 7.703 10.565 -8.108 1.00 73.69 90 VAL A CA 1
ATOM 697 C C . VAL A 1 90 ? 9.190 10.884 -8.236 1.00 73.69 90 VAL A C 1
ATOM 699 O O . VAL A 1 90 ? 9.561 12.045 -8.393 1.00 73.69 90 VAL A O 1
ATOM 702 N N . VAL A 1 91 ? 10.040 9.857 -8.200 1.00 80.19 91 VAL A N 1
ATOM 703 C CA . VAL A 1 91 ? 11.491 10.012 -8.333 1.00 80.19 91 VAL A CA 1
ATOM 704 C C . VAL A 1 91 ? 11.859 10.537 -9.723 1.00 80.19 91 VAL A C 1
ATOM 706 O O . VAL A 1 91 ? 12.553 11.543 -9.826 1.00 80.19 91 VAL A O 1
ATOM 709 N N . LEU A 1 92 ? 11.326 9.953 -10.798 1.00 76.69 92 LEU A N 1
ATOM 710 C CA . LEU A 1 92 ? 11.576 10.411 -12.171 1.00 76.69 92 LEU A CA 1
ATOM 711 C C . LEU A 1 92 ? 11.155 11.866 -12.416 1.00 76.69 92 LEU A C 1
ATOM 713 O O . LEU A 1 92 ? 11.741 12.540 -13.257 1.00 76.69 92 LEU A O 1
ATOM 717 N N . ALA A 1 93 ? 10.152 12.365 -11.691 1.00 71.94 93 ALA A N 1
ATOM 718 C CA . ALA A 1 93 ? 9.737 13.760 -11.796 1.00 71.94 93 ALA A CA 1
ATOM 719 C C . ALA A 1 93 ? 10.737 14.742 -11.150 1.00 71.94 93 ALA A C 1
ATOM 721 O O . ALA A 1 93 ? 10.733 15.925 -11.494 1.00 71.94 93 ALA A O 1
ATOM 722 N N . LYS A 1 94 ? 11.571 14.280 -10.206 1.00 77.06 94 LYS A N 1
ATOM 723 C CA . LYS A 1 94 ? 12.473 15.124 -9.399 1.00 77.06 94 LYS A CA 1
ATOM 724 C C . LYS A 1 94 ? 13.959 14.922 -9.700 1.00 77.06 94 LYS A C 1
ATOM 726 O O . LYS A 1 94 ? 14.741 15.847 -9.477 1.00 77.06 94 LYS A O 1
ATOM 731 N N . PHE A 1 95 ? 14.339 13.751 -10.198 1.00 80.06 95 PHE A N 1
ATOM 732 C CA . PHE A 1 95 ? 15.726 13.333 -10.379 1.00 80.06 95 PHE A CA 1
ATOM 733 C C . PHE A 1 95 ? 16.038 13.071 -11.851 1.00 80.06 95 PHE A C 1
ATOM 735 O O . PHE A 1 95 ? 15.179 12.619 -12.606 1.00 80.06 95 PHE A O 1
ATOM 742 N N . ASP A 1 96 ? 17.272 13.362 -12.255 1.00 83.12 96 ASP A N 1
ATOM 743 C CA . ASP A 1 96 ? 17.751 13.131 -13.612 1.00 83.12 96 ASP A CA 1
ATOM 744 C C . ASP A 1 96 ? 18.195 11.664 -13.763 1.00 83.12 96 ASP A C 1
ATOM 746 O O . ASP A 1 96 ? 19.178 11.263 -13.134 1.00 83.12 96 ASP A O 1
ATOM 750 N N . PRO A 1 97 ? 17.531 10.853 -14.608 1.00 85.75 97 PRO A N 1
ATOM 751 C CA . PRO A 1 97 ? 17.872 9.443 -14.781 1.00 85.75 97 PRO A CA 1
ATOM 752 C C . PRO A 1 97 ? 19.306 9.192 -15.242 1.00 85.75 97 PRO A C 1
ATOM 754 O O . PRO A 1 97 ? 19.831 8.102 -15.017 1.00 85.75 97 PRO A O 1
ATOM 757 N N . GLN A 1 98 ? 19.939 10.153 -15.914 1.00 88.06 98 GLN A N 1
ATOM 758 C CA . GLN A 1 98 ? 21.303 9.976 -16.387 1.00 88.06 98 GLN A CA 1
ATOM 759 C C . GLN A 1 98 ? 22.313 10.089 -15.242 1.00 88.06 98 GLN A C 1
ATOM 761 O O . GLN A 1 98 ? 23.290 9.344 -15.210 1.00 88.06 98 GLN A O 1
ATOM 766 N N . TYR A 1 99 ? 22.089 11.015 -14.311 1.00 89.44 99 TYR A N 1
ATOM 767 C CA . TYR A 1 99 ? 23.110 11.439 -13.349 1.00 89.44 99 TYR A CA 1
ATOM 768 C C . TYR A 1 99 ? 22.788 11.099 -11.894 1.00 89.44 99 TYR A C 1
ATOM 770 O O . TYR A 1 99 ? 23.687 11.148 -11.055 1.00 89.44 99 TYR A O 1
ATOM 778 N N . ASP A 1 100 ? 21.536 10.770 -11.582 1.00 89.19 100 ASP A N 1
ATOM 779 C CA . ASP A 1 100 ? 21.079 10.509 -10.221 1.00 89.19 100 ASP A CA 1
ATOM 780 C C . ASP A 1 100 ? 20.720 9.019 -10.033 1.00 89.19 100 ASP A C 1
ATOM 782 O O . ASP A 1 100 ? 20.222 8.348 -10.939 1.00 89.19 100 ASP A O 1
ATOM 786 N N . ASP A 1 101 ? 20.988 8.478 -8.840 1.00 93.25 101 ASP A N 1
ATOM 787 C CA . ASP A 1 101 ? 20.690 7.083 -8.484 1.00 93.25 101 ASP A CA 1
ATOM 788 C C . ASP A 1 101 ? 19.191 6.899 -8.208 1.00 93.25 101 ASP A C 1
ATOM 790 O O . ASP A 1 101 ? 18.727 7.014 -7.073 1.00 93.25 101 ASP A O 1
ATOM 794 N N . LEU A 1 102 ? 18.419 6.590 -9.251 1.00 89.00 102 LEU A N 1
ATOM 795 C CA . LEU A 1 102 ? 16.966 6.452 -9.133 1.00 89.00 102 LEU A CA 1
ATOM 796 C C . LEU A 1 102 ? 16.540 5.343 -8.161 1.00 89.00 102 LEU A C 1
ATOM 798 O O . LEU A 1 102 ? 15.513 5.481 -7.496 1.00 89.00 102 LEU A O 1
ATOM 802 N N . VAL A 1 103 ? 17.302 4.250 -8.057 1.00 93.75 103 VAL A N 1
ATOM 803 C CA . VAL A 1 103 ? 16.982 3.153 -7.127 1.00 93.75 103 VAL A CA 1
ATOM 804 C C . VAL A 1 103 ? 17.235 3.603 -5.688 1.00 93.75 103 VAL A C 1
ATOM 806 O O . VAL A 1 103 ? 16.385 3.392 -4.821 1.00 93.75 103 VAL A O 1
ATOM 809 N N . GLY A 1 104 ? 18.356 4.281 -5.439 1.00 92.69 104 GLY A N 1
ATOM 810 C CA . GLY A 1 104 ? 18.680 4.874 -4.144 1.00 92.69 104 GLY A CA 1
ATOM 811 C C . GLY A 1 104 ? 17.676 5.942 -3.703 1.00 92.69 104 GLY A C 1
ATOM 812 O O . GLY A 1 104 ? 17.263 5.949 -2.544 1.00 92.69 104 GLY A O 1
ATOM 813 N N . GLU A 1 105 ? 17.225 6.808 -4.610 1.00 92.56 105 GLU A N 1
ATOM 814 C CA . GLU A 1 105 ? 16.208 7.823 -4.297 1.00 92.56 105 GLU A CA 1
ATOM 815 C C . GLU A 1 105 ? 14.819 7.206 -4.072 1.00 92.56 105 GLU A C 1
ATOM 817 O O . GLU A 1 105 ? 14.092 7.616 -3.165 1.00 92.56 105 GLU A O 1
ATOM 822 N N . THR A 1 106 ? 14.476 6.149 -4.815 1.00 91.00 106 THR A N 1
ATOM 823 C CA . THR A 1 106 ? 13.248 5.368 -4.583 1.00 91.00 106 THR A CA 1
ATOM 824 C C . THR A 1 106 ? 13.269 4.715 -3.200 1.00 91.00 106 THR A C 1
ATOM 826 O O . THR A 1 106 ? 12.277 4.793 -2.475 1.00 91.00 106 THR A O 1
ATOM 829 N N . ARG A 1 107 ? 14.410 4.139 -2.790 1.00 95.62 107 ARG A N 1
ATOM 830 C CA . ARG A 1 107 ? 14.609 3.544 -1.457 1.00 95.62 107 ARG A CA 1
ATOM 831 C C . ARG A 1 107 ? 14.298 4.540 -0.338 1.00 95.62 107 ARG A C 1
ATOM 833 O O . ARG A 1 107 ? 13.458 4.252 0.511 1.00 95.62 107 ARG A O 1
ATOM 840 N N . LYS A 1 108 ? 14.903 5.732 -0.385 1.00 93.12 108 LYS A N 1
ATOM 841 C CA . LYS A 1 108 ? 14.698 6.789 0.624 1.00 93.12 108 LYS A CA 1
ATOM 842 C C . LYS A 1 108 ? 13.228 7.196 0.750 1.00 93.12 108 LYS A C 1
ATOM 844 O O . LYS A 1 108 ? 12.730 7.416 1.853 1.00 93.12 108 LYS A O 1
ATOM 849 N N . LEU A 1 109 ? 12.520 7.293 -0.376 1.00 89.56 109 LEU A N 1
ATOM 850 C CA . LEU A 1 109 ? 11.109 7.681 -0.388 1.00 89.56 109 LEU A CA 1
ATOM 851 C C . LEU A 1 109 ? 10.201 6.599 0.227 1.00 89.56 109 LEU A C 1
ATOM 853 O O . LEU A 1 109 ? 9.243 6.917 0.940 1.00 89.56 109 LEU A O 1
ATOM 857 N N . ILE A 1 110 ? 10.517 5.323 -0.006 1.00 92.75 110 ILE A N 1
ATOM 858 C CA . ILE A 1 110 ? 9.812 4.193 0.613 1.00 92.75 110 ILE A CA 1
ATOM 859 C C . ILE A 1 110 ? 10.071 4.159 2.122 1.00 92.75 110 ILE A C 1
ATOM 861 O O . ILE A 1 110 ? 9.122 4.019 2.891 1.00 92.75 110 ILE A O 1
ATOM 865 N N . GLU A 1 111 ? 11.320 4.344 2.560 1.00 94.19 111 GLU A N 1
ATOM 866 C CA . GLU A 1 111 ? 11.687 4.407 3.983 1.00 94.19 111 GLU A CA 1
ATOM 867 C C . GLU A 1 111 ? 10.904 5.507 4.717 1.00 94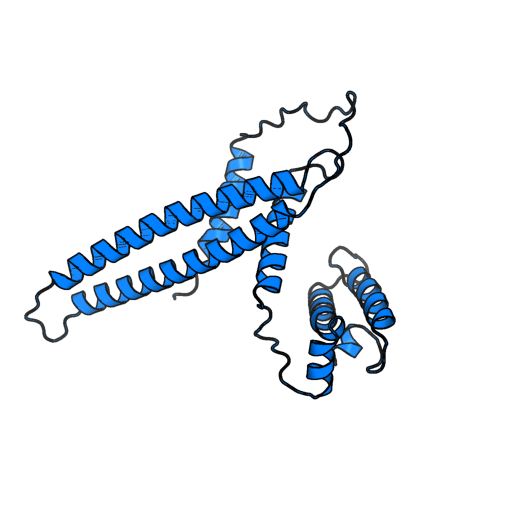.19 111 GLU A C 1
ATOM 869 O O . GLU A 1 111 ? 10.288 5.252 5.754 1.00 94.19 111 GLU A O 1
ATOM 874 N N . LEU A 1 112 ? 10.821 6.704 4.125 1.00 91.31 112 LEU A N 1
ATOM 875 C CA . LEU A 1 112 ? 10.017 7.804 4.662 1.00 91.31 112 LEU A CA 1
ATOM 876 C C . LEU A 1 112 ? 8.523 7.445 4.765 1.00 91.31 112 LEU A C 1
ATOM 878 O O . LEU A 1 112 ? 7.848 7.805 5.739 1.00 91.31 112 LEU A O 1
ATOM 882 N N . SER A 1 113 ? 7.998 6.727 3.771 1.00 89.56 113 SER A N 1
ATOM 883 C CA . SER A 1 113 ? 6.601 6.277 3.753 1.00 89.56 113 SER A CA 1
ATOM 884 C C . SER A 1 113 ? 6.330 5.234 4.841 1.00 89.56 113 SER A C 1
ATOM 886 O O . SER A 1 113 ? 5.326 5.339 5.549 1.00 89.56 113 SER A O 1
ATOM 888 N N . ILE A 1 114 ? 7.258 4.294 5.057 1.00 93.50 114 ILE A N 1
ATOM 889 C CA . ILE A 1 114 ? 7.202 3.304 6.144 1.00 93.50 114 ILE A CA 1
ATOM 890 C C . ILE A 1 114 ? 7.197 3.999 7.507 1.00 93.50 114 ILE A C 1
ATOM 892 O O . ILE A 1 114 ? 6.351 3.698 8.353 1.00 93.50 114 ILE A O 1
ATOM 896 N N . ASP A 1 115 ? 8.095 4.956 7.731 1.00 92.44 115 ASP A N 1
ATOM 897 C CA . ASP A 1 115 ? 8.166 5.680 9.003 1.00 92.44 115 ASP A CA 1
ATOM 898 C C . ASP A 1 115 ? 6.901 6.498 9.275 1.00 92.44 115 ASP A C 1
ATOM 900 O O . ASP A 1 115 ? 6.404 6.551 10.408 1.00 92.44 115 ASP A O 1
ATOM 904 N N . THR A 1 116 ? 6.330 7.098 8.232 1.00 89.69 116 THR A N 1
ATOM 905 C CA . THR A 1 116 ? 5.052 7.813 8.316 1.00 89.69 116 THR A CA 1
ATOM 906 C C . THR A 1 116 ? 3.904 6.860 8.650 1.00 89.69 116 THR A C 1
ATOM 908 O O . THR A 1 116 ? 3.133 7.125 9.579 1.00 89.69 116 THR A O 1
ATOM 911 N N . GLY A 1 117 ? 3.825 5.716 7.965 1.00 87.31 117 GLY A N 1
ATOM 912 C CA . GLY A 1 117 ? 2.830 4.678 8.229 1.00 87.31 117 GLY A CA 1
ATOM 913 C C . GLY A 1 117 ? 2.936 4.115 9.649 1.00 87.31 117 GLY A C 1
ATOM 914 O O . GLY A 1 117 ? 1.923 3.992 10.334 1.00 87.31 117 GLY A O 1
ATOM 915 N N . ARG A 1 118 ? 4.152 3.885 10.163 1.00 94.56 118 ARG A N 1
ATOM 916 C CA . ARG A 1 118 ? 4.391 3.442 11.552 1.00 94.56 118 ARG A CA 1
ATOM 917 C C . ARG A 1 118 ? 3.890 4.450 12.585 1.00 94.56 118 ARG A C 1
ATOM 919 O O . ARG A 1 118 ? 3.241 4.061 13.556 1.00 94.56 118 ARG A O 1
ATOM 926 N N . LYS A 1 119 ? 4.134 5.748 12.372 1.00 93.25 119 LYS A N 1
ATOM 927 C CA . LYS A 1 119 ? 3.595 6.811 13.242 1.00 93.25 119 LYS A CA 1
ATOM 928 C C . LYS A 1 119 ? 2.066 6.831 13.218 1.00 93.25 119 LYS A C 1
ATOM 930 O O . LYS A 1 119 ? 1.440 7.059 14.253 1.00 93.25 119 LYS A O 1
ATOM 935 N N . GLN A 1 120 ? 1.456 6.603 12.056 1.00 87.06 120 GLN A N 1
ATOM 936 C CA . GLN A 1 120 ? 0.001 6.521 11.937 1.00 87.06 120 GLN A CA 1
ATOM 937 C C . GLN A 1 120 ? -0.557 5.277 12.640 1.00 87.06 120 GLN A C 1
ATOM 939 O O . GLN A 1 120 ? -1.578 5.371 13.321 1.00 87.06 120 GLN A O 1
ATOM 944 N N . LEU A 1 121 ? 0.144 4.149 12.535 1.00 92.56 121 LEU A N 1
ATOM 945 C CA . LEU A 1 121 ? -0.207 2.896 13.190 1.00 92.56 121 LEU A CA 1
ATOM 946 C C . LEU A 1 121 ? -0.228 3.041 14.719 1.00 92.56 121 LEU A C 1
ATOM 948 O O . LEU A 1 121 ? -1.206 2.658 15.355 1.00 92.56 121 LEU A O 1
ATOM 952 N N . ASP A 1 122 ? 0.801 3.662 15.305 1.00 95.88 122 ASP A N 1
ATOM 953 C CA . ASP A 1 122 ? 0.861 3.948 16.748 1.00 95.88 122 ASP A CA 1
ATOM 954 C C . ASP A 1 122 ? -0.312 4.828 17.215 1.00 95.88 122 ASP A C 1
ATOM 956 O O . ASP A 1 122 ? -0.961 4.533 18.221 1.00 95.88 122 ASP A O 1
ATOM 960 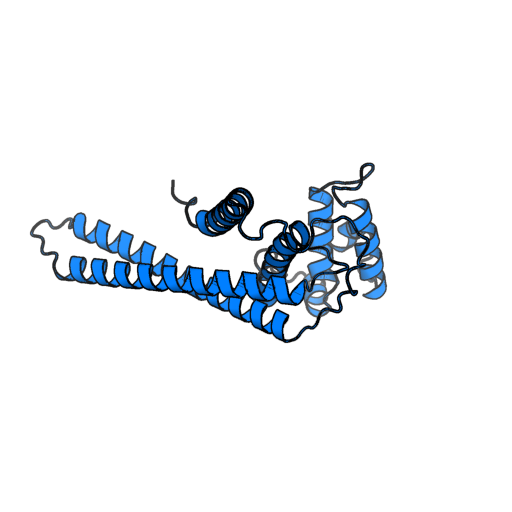N N . LYS A 1 123 ? -0.651 5.873 16.448 1.00 94.06 123 LYS A N 1
ATOM 961 C CA . LYS A 1 123 ? -1.812 6.730 16.742 1.00 94.06 123 LYS A CA 1
ATOM 962 C C . LYS A 1 123 ? -3.124 5.948 16.710 1.00 94.06 123 LYS A C 1
ATOM 964 O O . LYS A 1 123 ? -3.944 6.112 17.611 1.00 94.06 123 LYS A O 1
ATOM 969 N N . THR A 1 124 ? -3.322 5.104 15.698 1.00 93.56 124 THR A N 1
ATOM 970 C CA . THR A 1 124 ? -4.531 4.278 15.571 1.00 93.56 124 THR A CA 1
ATOM 971 C C . THR A 1 124 ? -4.630 3.254 16.704 1.00 93.56 124 THR A C 1
ATOM 973 O O . THR A 1 124 ? -5.701 3.119 17.290 1.00 93.56 124 THR A O 1
ATOM 976 N N . ARG A 1 125 ? -3.523 2.615 17.108 1.00 97.69 125 ARG A N 1
ATOM 977 C CA . ARG A 1 125 ? -3.496 1.716 18.279 1.00 97.69 125 ARG A CA 1
ATOM 978 C C . ARG A 1 125 ? -3.905 2.437 19.564 1.00 97.69 125 ARG A C 1
ATOM 980 O O . ARG A 1 125 ? -4.805 1.983 20.259 1.00 97.69 125 ARG A O 1
ATOM 987 N N . LYS A 1 126 ? -3.341 3.620 19.825 1.00 97.69 126 LYS A N 1
ATOM 988 C CA . LYS A 1 126 ? -3.724 4.445 20.986 1.00 97.69 126 LYS A CA 1
ATOM 989 C C . LYS A 1 126 ? -5.200 4.852 20.966 1.00 97.69 126 LYS A C 1
ATOM 991 O O . LYS A 1 126 ? -5.826 4.916 22.023 1.00 97.69 126 LYS A O 1
ATOM 996 N N . ALA A 1 127 ? -5.757 5.136 19.788 1.00 94.94 127 ALA A N 1
ATOM 997 C CA . ALA A 1 127 ? -7.177 5.452 19.643 1.00 94.94 127 ALA A CA 1
ATOM 998 C C . ALA A 1 127 ? -8.068 4.238 19.956 1.00 94.94 127 ALA A C 1
ATOM 1000 O O . ALA A 1 127 ? -9.044 4.383 20.691 1.00 94.94 127 ALA A O 1
ATOM 1001 N N . ILE A 1 128 ? -7.705 3.050 19.460 1.00 97.44 128 ILE A N 1
ATOM 1002 C CA . ILE A 1 128 ? -8.376 1.780 19.779 1.00 97.44 128 ILE A CA 1
ATOM 1003 C C . ILE A 1 128 ? -8.381 1.556 21.295 1.00 97.44 128 ILE A C 1
ATOM 1005 O O . ILE A 1 128 ? -9.457 1.422 21.875 1.00 97.44 128 ILE A O 1
ATOM 1009 N N . ASP A 1 129 ? -7.218 1.642 21.948 1.00 97.94 129 ASP A N 1
ATOM 1010 C CA . ASP A 1 129 ? -7.098 1.473 23.403 1.00 97.94 129 ASP A CA 1
ATOM 1011 C C . ASP A 1 129 ? -7.989 2.459 24.178 1.00 97.94 129 ASP A C 1
ATOM 1013 O O . ASP A 1 129 ? -8.575 2.123 25.211 1.00 97.94 129 ASP A O 1
ATOM 1017 N N . ALA A 1 130 ? -8.083 3.707 23.708 1.00 96.44 130 ALA A N 1
ATOM 1018 C CA . ALA A 1 130 ? -8.924 4.726 24.327 1.00 96.44 130 ALA A CA 1
ATOM 1019 C C . ALA A 1 130 ? -10.419 4.402 24.179 1.00 96.44 130 ALA A C 1
ATOM 1021 O O . ALA A 1 130 ? -11.166 4.523 25.155 1.00 96.44 130 ALA A O 1
ATOM 1022 N N . PHE A 1 131 ? -10.854 3.961 22.995 1.00 95.75 131 PHE A N 1
ATOM 1023 C CA . PHE A 1 131 ? -12.240 3.558 22.756 1.00 95.75 131 PHE A CA 1
ATOM 1024 C C . PHE A 1 131 ? -12.623 2.304 23.544 1.00 95.75 131 PHE A C 1
ATOM 1026 O O . PHE A 1 131 ? -13.707 2.276 24.121 1.00 95.75 131 PHE A O 1
ATOM 1033 N N . GLU A 1 132 ? -11.738 1.314 23.654 1.00 97.06 132 GLU A N 1
ATOM 1034 C CA . GLU A 1 132 ? -11.973 0.113 24.468 1.00 97.06 132 GLU A CA 1
ATOM 1035 C C . GLU A 1 132 ? -12.124 0.455 25.952 1.00 97.06 132 GLU A C 1
ATOM 1037 O O . GLU A 1 132 ? -13.064 0.002 26.609 1.00 97.06 132 GLU A O 1
ATOM 1042 N N . LYS A 1 133 ? -11.257 1.332 26.477 1.00 96.50 133 LYS A N 1
ATOM 1043 C CA . LYS A 1 133 ? -11.376 1.842 27.852 1.00 96.50 133 LYS A CA 1
ATOM 1044 C C . LYS A 1 133 ? -12.681 2.603 28.070 1.00 96.50 133 LYS A C 1
ATOM 1046 O O . LYS A 1 133 ? -13.287 2.461 29.130 1.00 96.50 133 LYS A O 1
ATOM 1051 N N . ALA A 1 134 ? -13.107 3.417 27.104 1.00 94.00 134 ALA A N 1
ATOM 1052 C CA . ALA A 1 134 ? -14.375 4.136 27.179 1.00 94.00 134 ALA A CA 1
ATOM 1053 C C . ALA A 1 134 ? -15.569 3.169 27.153 1.00 94.00 134 ALA A C 1
ATOM 1055 O O . ALA A 1 134 ? -16.472 3.298 27.977 1.00 94.00 134 ALA A O 1
ATOM 1056 N N . GLN A 1 135 ? -15.538 2.166 26.272 1.00 93.44 135 GLN A N 1
ATOM 1057 C CA . GLN A 1 135 ? -16.577 1.145 26.158 1.00 93.44 135 GLN A CA 1
ATOM 1058 C C . GLN A 1 135 ? -16.723 0.337 27.452 1.00 93.44 135 GLN A C 1
ATOM 1060 O O . GLN A 1 135 ? -17.837 0.170 27.935 1.00 93.44 135 GLN A O 1
ATOM 1065 N N . GLY A 1 136 ? -15.614 -0.106 28.054 1.00 92.31 136 GLY A N 1
ATOM 1066 C CA . GLY A 1 136 ? -15.631 -0.875 29.304 1.00 92.31 136 GLY A CA 1
ATOM 1067 C C . GLY A 1 136 ? -16.058 -0.077 30.543 1.00 92.31 136 GLY A C 1
ATOM 1068 O O . GLY A 1 136 ? -16.383 -0.667 31.569 1.00 92.31 136 GLY A O 1
ATOM 1069 N N . ARG A 1 137 ? -16.060 1.260 30.467 1.00 93.38 137 ARG A N 1
ATOM 1070 C CA . ARG A 1 137 ? -16.523 2.159 31.539 1.00 93.38 137 ARG A CA 1
ATOM 1071 C C . ARG A 1 137 ? -17.959 2.632 31.350 1.00 93.38 137 ARG A C 1
ATOM 1073 O O . ARG A 1 137 ? -18.514 3.235 32.267 1.00 93.38 137 ARG A O 1
ATOM 1080 N N . LEU A 1 138 ? -18.540 2.412 30.173 1.00 91.69 138 LEU A N 1
ATOM 1081 C CA . LEU A 1 138 ? -19.894 2.840 29.882 1.00 91.69 138 LEU A CA 1
ATOM 1082 C C . LEU A 1 138 ? -20.879 1.917 30.600 1.00 91.69 138 LEU A C 1
ATOM 1084 O O . LEU A 1 138 ? -20.972 0.728 30.305 1.00 91.69 138 LEU A O 1
ATOM 1088 N N . THR A 1 139 ? -21.645 2.486 31.518 1.00 88.94 139 THR A N 1
ATOM 1089 C CA . THR A 1 139 ? -22.834 1.853 32.082 1.00 88.94 139 THR A CA 1
ATOM 1090 C C . THR A 1 139 ? -24.060 2.594 31.570 1.00 88.94 139 THR A C 1
ATOM 1092 O O . THR A 1 139 ? -24.018 3.799 31.320 1.00 88.94 139 THR A O 1
ATOM 1095 N N . THR A 1 140 ? -25.158 1.875 31.360 1.00 87.06 140 THR A N 1
ATOM 1096 C CA . THR A 1 140 ? -26.408 2.468 30.886 1.00 87.06 140 THR A CA 1
ATOM 1097 C C . THR A 1 140 ? -27.591 1.817 31.583 1.00 87.06 140 THR A C 1
ATOM 1099 O O . THR A 1 140 ? -27.579 0.615 31.832 1.00 87.06 140 THR A O 1
ATOM 1102 N N . ALA A 1 141 ? -28.600 2.630 31.888 1.00 84.38 141 ALA A N 1
ATOM 1103 C CA . ALA A 1 141 ? -29.942 2.171 32.237 1.00 84.38 141 ALA A CA 1
ATOM 1104 C C . ALA A 1 141 ? -30.912 2.270 31.037 1.00 84.38 141 ALA A C 1
ATOM 1106 O O . ALA A 1 141 ? -32.062 1.868 31.153 1.00 84.38 141 ALA A O 1
ATOM 1107 N N . ASP A 1 142 ? -30.464 2.830 29.900 1.00 85.19 142 ASP A N 1
ATOM 1108 C CA . ASP A 1 142 ? -31.193 2.843 28.622 1.00 85.19 142 ASP A CA 1
ATOM 1109 C C . ASP A 1 142 ? -30.901 1.549 27.854 1.00 85.19 142 ASP A C 1
ATOM 1111 O O . ASP A 1 142 ? -29.765 1.339 27.405 1.00 85.19 142 ASP A O 1
ATOM 1115 N N . ASP A 1 143 ? -31.940 0.732 27.664 1.00 82.00 143 ASP A N 1
ATOM 1116 C CA . ASP A 1 143 ? -31.907 -0.540 26.930 1.00 82.00 143 ASP A CA 1
ATOM 1117 C C . ASP A 1 143 ? -31.426 -0.385 25.481 1.00 82.00 143 ASP A C 1
ATOM 1119 O O . ASP A 1 143 ? -30.862 -1.314 24.902 1.00 82.00 143 ASP A O 1
ATOM 1123 N N . ARG A 1 144 ? -31.604 0.797 24.875 1.00 87.12 144 ARG A N 1
ATOM 1124 C CA . ARG A 1 144 ? -31.154 1.052 23.498 1.00 87.12 144 ARG A CA 1
ATOM 1125 C C . ARG A 1 144 ? -29.642 1.230 23.395 1.00 87.12 144 ARG A C 1
ATOM 1127 O O . ARG A 1 144 ? -29.106 1.083 22.301 1.00 87.12 144 ARG A O 1
ATOM 1134 N N . ASN A 1 145 ? -28.973 1.598 24.494 1.00 87.88 145 ASN A N 1
ATOM 1135 C CA . ASN A 1 145 ? -27.521 1.782 24.604 1.00 87.88 145 ASN A CA 1
ATOM 1136 C C . ASN A 1 145 ? -26.862 2.467 23.382 1.00 87.88 145 ASN A C 1
ATOM 1138 O O . ASN A 1 145 ? -25.851 2.007 22.844 1.00 87.88 145 ASN A O 1
ATOM 1142 N N . ILE A 1 146 ? -27.444 3.577 22.917 1.00 92.06 146 ILE A N 1
ATOM 1143 C CA . ILE A 1 146 ? -27.037 4.229 21.659 1.00 92.06 146 ILE A CA 1
ATOM 1144 C C . ILE A 1 146 ? -25.561 4.654 21.702 1.00 92.06 146 ILE A C 1
ATOM 1146 O O . ILE A 1 146 ? -24.830 4.459 20.732 1.00 92.06 146 ILE A O 1
ATOM 1150 N N . LEU A 1 147 ? -25.096 5.188 22.838 1.00 91.12 147 LEU A N 1
ATOM 1151 C CA . LEU A 1 147 ? -23.697 5.593 23.014 1.00 91.12 147 LEU A CA 1
ATOM 1152 C C . LEU A 1 147 ? -22.734 4.401 22.931 1.00 91.12 147 LEU A C 1
ATOM 1154 O O . LEU A 1 147 ? -21.677 4.522 22.309 1.00 91.12 147 LEU A O 1
ATOM 1158 N N . GLY A 1 148 ? -23.113 3.244 23.481 1.00 93.19 148 GLY A N 1
ATOM 1159 C CA . GLY A 1 148 ? -22.342 2.010 23.342 1.00 93.19 148 GLY A CA 1
ATOM 1160 C C . GLY A 1 148 ? -22.232 1.574 21.882 1.00 93.19 148 GLY A C 1
ATOM 1161 O O . GLY A 1 148 ? -21.139 1.240 21.424 1.00 93.19 148 GLY A O 1
ATOM 1162 N N . GLY A 1 149 ? -23.329 1.670 21.125 1.00 93.19 149 GLY A N 1
ATOM 1163 C CA . GLY A 1 149 ? -23.343 1.403 19.684 1.00 93.19 149 GLY A CA 1
ATOM 1164 C C . GLY A 1 149 ? -22.435 2.343 18.882 1.00 93.19 149 GLY A C 1
ATOM 1165 O O . GLY A 1 149 ? -21.683 1.890 18.018 1.00 93.19 149 GLY A O 1
ATOM 1166 N N . VAL A 1 150 ? -22.436 3.643 19.200 1.00 94.94 150 VAL A N 1
ATOM 1167 C CA . VAL A 1 150 ? -21.550 4.628 18.552 1.00 94.94 150 VAL A CA 1
ATOM 1168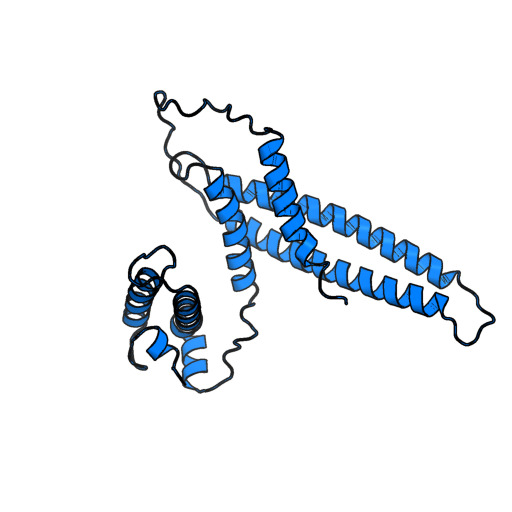 C C . VAL A 1 150 ? -20.077 4.312 18.823 1.00 94.94 150 VAL A C 1
ATOM 1170 O O . VAL A 1 150 ? -19.278 4.307 17.885 1.00 94.94 150 VAL A O 1
ATOM 1173 N N . ILE A 1 151 ? -19.712 4.016 20.076 1.00 94.56 151 ILE A N 1
ATOM 1174 C CA . ILE A 1 151 ? -18.332 3.653 20.439 1.00 94.56 151 ILE A CA 1
ATOM 1175 C C . ILE A 1 151 ? -17.913 2.365 19.723 1.00 94.56 151 ILE A C 1
ATOM 1177 O O . ILE A 1 151 ? -16.841 2.333 19.124 1.00 94.56 151 ILE A O 1
ATOM 1181 N N . ALA A 1 152 ? -18.768 1.339 19.709 1.00 92.94 152 ALA A N 1
ATOM 1182 C CA . ALA A 1 152 ? -18.488 0.078 19.025 1.00 92.94 152 ALA A CA 1
ATOM 1183 C C . ALA A 1 152 ? -18.277 0.271 17.512 1.00 92.94 152 ALA A C 1
ATOM 1185 O O . ALA A 1 152 ? -17.336 -0.284 16.942 1.00 92.94 152 ALA A O 1
ATOM 1186 N N . SER A 1 153 ? -19.099 1.103 16.863 1.00 92.81 153 SER A N 1
ATOM 1187 C CA . SER A 1 153 ? -18.931 1.427 15.442 1.00 92.81 153 SER A CA 1
ATOM 1188 C C . SER A 1 153 ? -17.599 2.130 15.175 1.00 92.81 153 SER A C 1
ATOM 1190 O O . SER A 1 153 ? -16.891 1.763 14.238 1.00 92.81 153 SER A O 1
ATOM 1192 N N . ARG A 1 154 ? -17.228 3.112 16.007 1.00 95.00 154 ARG A N 1
ATOM 1193 C CA . ARG A 1 154 ? -15.943 3.819 15.881 1.00 95.00 154 ARG A CA 1
ATOM 1194 C C . ARG A 1 154 ? -14.751 2.905 16.131 1.00 95.00 154 ARG A C 1
ATOM 1196 O O . ARG A 1 154 ? -13.773 2.975 15.395 1.00 95.00 154 ARG A O 1
ATOM 1203 N N . LEU A 1 155 ? -14.849 2.009 17.107 1.00 93.88 155 LEU A N 1
ATOM 1204 C CA . LEU A 1 155 ? -13.825 1.005 17.372 1.00 93.88 155 LEU A CA 1
ATOM 1205 C C . LEU A 1 155 ? -13.630 0.074 16.165 1.00 93.88 155 LEU A C 1
ATOM 1207 O O . LEU A 1 155 ? -12.498 -0.225 15.789 1.00 93.88 155 LEU A O 1
ATOM 1211 N N . ALA A 1 156 ? -14.723 -0.349 15.524 1.00 89.94 156 ALA A N 1
ATOM 1212 C CA . ALA A 1 156 ? -14.664 -1.161 14.313 1.00 89.94 156 ALA A CA 1
ATOM 1213 C C . ALA A 1 156 ? -14.014 -0.407 13.136 1.00 89.94 156 ALA A C 1
ATOM 1215 O O . ALA A 1 156 ? -13.230 -1.004 12.396 1.00 89.94 156 ALA A O 1
ATOM 1216 N N . ASP A 1 157 ? -14.296 0.892 12.977 1.00 89.81 157 ASP A N 1
ATOM 1217 C CA . ASP A 1 157 ? -13.632 1.744 11.980 1.00 89.81 157 ASP A CA 1
ATOM 1218 C C . ASP A 1 157 ? -12.117 1.822 12.214 1.00 89.81 157 ASP A C 1
ATOM 1220 O O . ASP A 1 157 ? -11.336 1.615 11.281 1.00 89.81 157 ASP A O 1
ATOM 1224 N N . GLU A 1 158 ? -11.687 2.087 13.451 1.00 92.81 158 GLU A N 1
ATOM 1225 C CA . GLU A 1 158 ? -10.261 2.185 13.782 1.00 92.81 158 GLU A CA 1
ATOM 1226 C C . GLU A 1 158 ? -9.539 0.844 13.610 1.00 92.81 158 GLU A C 1
ATOM 1228 O O . GLU A 1 158 ? -8.430 0.805 13.081 1.00 92.81 158 GLU A O 1
ATOM 1233 N N . ARG A 1 159 ? -10.181 -0.277 13.960 1.00 91.62 159 ARG A N 1
ATOM 1234 C CA . ARG A 1 159 ? -9.627 -1.621 13.729 1.00 91.62 159 ARG A CA 1
ATOM 1235 C C . ARG A 1 159 ? -9.462 -1.933 12.242 1.00 91.62 159 ARG A C 1
ATOM 1237 O O . ARG A 1 159 ? -8.431 -2.471 11.848 1.00 91.62 159 ARG A O 1
ATOM 1244 N N . ARG A 1 160 ? -10.430 -1.556 11.398 1.00 86.31 160 ARG A N 1
ATOM 1245 C CA . ARG A 1 160 ? -10.284 -1.675 9.935 1.00 86.31 160 ARG A CA 1
ATOM 1246 C C . ARG A 1 160 ? -9.121 -0.833 9.417 1.00 86.31 160 ARG A C 1
ATOM 1248 O O . ARG A 1 160 ? -8.344 -1.312 8.595 1.00 86.31 160 ARG A O 1
ATOM 1255 N N . ARG A 1 161 ? -8.983 0.402 9.913 1.00 83.88 161 ARG A N 1
ATOM 1256 C CA . ARG A 1 161 ? -7.863 1.289 9.570 1.00 83.88 161 ARG A CA 1
ATOM 1257 C C . ARG A 1 161 ? -6.522 0.678 9.980 1.00 83.88 161 ARG A C 1
ATOM 1259 O O . ARG A 1 161 ? -5.594 0.731 9.184 1.00 83.88 161 ARG A O 1
ATOM 1266 N N . LEU A 1 162 ? -6.438 0.080 11.170 1.00 88.75 162 LEU A N 1
ATOM 1267 C CA . LEU A 1 162 ? -5.236 -0.593 11.662 1.00 88.75 162 LEU A CA 1
ATOM 1268 C C . LEU A 1 162 ? -4.776 -1.683 10.687 1.00 88.75 162 LEU A C 1
ATOM 1270 O O . LEU A 1 162 ? -3.655 -1.613 10.194 1.00 88.75 162 LEU A O 1
ATOM 1274 N N . VAL A 1 163 ? -5.668 -2.622 10.358 1.00 82.56 163 VAL A N 1
ATOM 1275 C CA . VAL A 1 163 ? -5.372 -3.737 9.442 1.00 82.56 163 VAL A CA 1
ATOM 1276 C C . VAL A 1 163 ? -4.940 -3.227 8.066 1.00 82.56 163 VAL A C 1
ATOM 1278 O O . VAL A 1 163 ? -3.977 -3.730 7.494 1.00 82.56 163 VAL A O 1
ATOM 1281 N N . ALA A 1 164 ? -5.614 -2.199 7.541 1.00 76.81 164 ALA A N 1
ATOM 1282 C CA . ALA A 1 164 ? -5.258 -1.610 6.253 1.00 76.81 164 ALA A CA 1
ATOM 1283 C C . ALA A 1 164 ? -3.854 -0.977 6.267 1.00 76.81 164 ALA A C 1
ATOM 1285 O O . ALA A 1 164 ? -3.081 -1.188 5.337 1.00 76.81 164 ALA A O 1
ATOM 1286 N N . THR A 1 165 ? -3.505 -0.236 7.324 1.00 80.25 165 THR A N 1
ATOM 1287 C CA . THR A 1 165 ? -2.166 0.357 7.470 1.00 80.25 165 THR A CA 1
ATOM 1288 C C . THR A 1 165 ? -1.085 -0.709 7.663 1.00 80.25 165 THR A C 1
ATOM 1290 O O . THR A 1 165 ? 0.010 -0.554 7.133 1.00 80.25 165 THR A O 1
ATOM 1293 N N . GLU A 1 166 ? -1.367 -1.804 8.375 1.00 83.62 166 GLU A N 1
ATOM 1294 C CA . GLU A 1 166 ? -0.423 -2.924 8.514 1.00 83.62 166 GLU A CA 1
ATOM 1295 C C . GLU A 1 166 ? -0.149 -3.596 7.164 1.00 83.62 166 GLU A C 1
ATOM 1297 O O . GLU A 1 166 ? 1.014 -3.776 6.808 1.00 83.62 166 GLU A O 1
ATOM 1302 N N . ALA A 1 167 ? -1.193 -3.872 6.376 1.00 78.31 167 ALA A N 1
ATOM 1303 C CA . ALA A 1 167 ? -1.045 -4.430 5.032 1.00 78.31 167 ALA A CA 1
ATOM 1304 C C . ALA A 1 167 ? -0.266 -3.494 4.091 1.00 78.31 167 ALA A C 1
ATOM 1306 O O . ALA A 1 167 ? 0.579 -3.942 3.316 1.00 78.31 167 ALA A O 1
ATOM 1307 N N . GLU A 1 168 ? -0.511 -2.184 4.179 1.00 80.81 168 GLU A N 1
ATOM 1308 C CA . GLU A 1 168 ? 0.238 -1.186 3.417 1.00 80.81 168 GLU A CA 1
ATOM 1309 C C . GLU A 1 168 ? 1.725 -1.181 3.801 1.00 80.81 168 GLU A C 1
ATOM 1311 O O . GLU A 1 168 ? 2.579 -1.167 2.915 1.00 80.81 168 GLU A O 1
ATOM 1316 N N . LEU A 1 169 ? 2.053 -1.252 5.094 1.00 83.12 169 LEU A N 1
ATOM 1317 C CA . LEU A 1 169 ? 3.440 -1.325 5.566 1.00 83.12 169 LEU A CA 1
ATOM 1318 C C . LEU A 1 169 ? 4.158 -2.594 5.093 1.00 83.12 169 LEU A C 1
ATOM 1320 O O . LEU A 1 169 ? 5.340 -2.515 4.761 1.00 83.12 169 LEU A O 1
ATOM 1324 N N . THR A 1 170 ? 3.461 -3.732 5.022 1.00 83.12 170 THR A N 1
ATOM 1325 C CA . THR A 1 170 ? 4.009 -4.966 4.439 1.00 83.12 170 THR A CA 1
ATOM 1326 C C . THR A 1 170 ? 4.377 -4.764 2.971 1.00 83.12 170 THR A C 1
ATOM 1328 O O . THR A 1 170 ? 5.516 -5.015 2.597 1.00 83.12 170 THR A O 1
ATOM 1331 N N . LEU A 1 171 ? 3.475 -4.200 2.160 1.00 81.38 171 LEU A N 1
ATOM 1332 C CA . LEU A 1 171 ? 3.762 -3.931 0.746 1.00 81.38 171 LEU A CA 1
ATOM 1333 C C . LEU A 1 171 ? 4.942 -2.969 0.556 1.00 81.38 171 LEU A C 1
ATOM 1335 O O . LEU A 1 171 ? 5.744 -3.148 -0.355 1.00 81.38 171 LEU A O 1
ATOM 1339 N N . HIS A 1 172 ? 5.066 -1.945 1.403 1.00 89.06 172 HIS A N 1
ATOM 1340 C CA . HIS A 1 172 ? 6.210 -1.035 1.342 1.00 89.06 172 HIS A CA 1
ATOM 1341 C C . HIS A 1 172 ? 7.526 -1.739 1.688 1.00 89.06 172 HIS A C 1
ATOM 1343 O O . HIS A 1 172 ? 8.540 -1.450 1.056 1.00 89.06 172 HIS A O 1
ATOM 1349 N N . ALA A 1 173 ? 7.519 -2.657 2.660 1.00 86.62 173 ALA A N 1
ATOM 1350 C CA . ALA A 1 173 ? 8.690 -3.464 2.990 1.00 86.62 173 ALA A CA 1
ATOM 1351 C C . ALA A 1 173 ? 9.098 -4.371 1.816 1.00 86.62 173 ALA A C 1
ATOM 1353 O O . ALA A 1 173 ? 10.270 -4.388 1.453 1.00 86.62 173 ALA A O 1
ATOM 1354 N N . ASP A 1 174 ? 8.138 -5.010 1.145 1.00 82.06 174 ASP A N 1
ATOM 1355 C CA . ASP A 1 174 ? 8.415 -5.845 -0.030 1.00 82.06 174 ASP A CA 1
ATOM 1356 C C . ASP A 1 174 ? 9.032 -5.029 -1.186 1.00 82.06 174 ASP A C 1
ATOM 135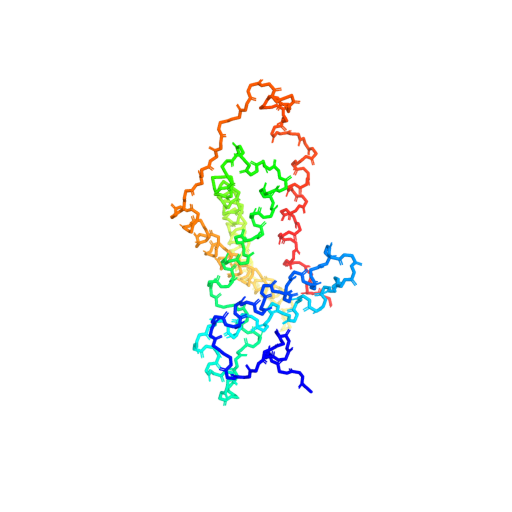8 O O . ASP A 1 174 ? 9.981 -5.462 -1.844 1.00 82.06 174 ASP A O 1
ATOM 1362 N N . VAL A 1 175 ? 8.536 -3.806 -1.429 1.00 85.31 175 VAL A N 1
ATOM 1363 C CA . VAL A 1 175 ? 9.135 -2.894 -2.424 1.00 85.31 175 VAL A CA 1
ATOM 1364 C C . VAL A 1 175 ? 10.535 -2.449 -1.989 1.00 85.31 175 VAL A C 1
ATOM 1366 O O . VAL A 1 175 ? 11.426 -2.314 -2.830 1.00 85.31 175 VAL A O 1
ATOM 1369 N N . LEU A 1 176 ? 10.753 -2.217 -0.693 1.00 91.62 176 LEU A N 1
ATOM 1370 C CA . LEU A 1 176 ? 12.063 -1.849 -0.165 1.00 91.62 176 LEU A CA 1
ATOM 1371 C C . LEU A 1 176 ? 13.089 -2.967 -0.397 1.00 91.62 176 LEU A C 1
ATOM 1373 O O . LEU A 1 176 ? 14.192 -2.689 -0.871 1.00 91.62 176 LEU A O 1
ATOM 1377 N N . ASP A 1 177 ? 12.710 -4.217 -0.139 1.00 86.38 177 ASP A N 1
ATOM 1378 C CA . ASP A 1 177 ? 13.544 -5.392 -0.403 1.00 86.38 177 ASP A CA 1
ATOM 1379 C C . ASP A 1 177 ? 13.868 -5.524 -1.893 1.00 86.38 177 ASP A C 1
ATOM 1381 O O . ASP A 1 177 ? 15.023 -5.760 -2.264 1.00 86.38 177 ASP A O 1
ATOM 1385 N N . LEU A 1 178 ? 12.889 -5.255 -2.762 1.00 87.00 178 LEU A N 1
ATOM 1386 C CA . LEU A 1 178 ? 13.114 -5.197 -4.202 1.00 87.00 178 LEU A CA 1
ATOM 1387 C C . LEU A 1 178 ? 14.147 -4.116 -4.561 1.00 87.00 178 LEU A C 1
ATOM 1389 O O . LEU A 1 178 ? 15.103 -4.406 -5.275 1.00 87.00 178 LEU A O 1
ATOM 1393 N N . CYS A 1 179 ? 14.033 -2.900 -4.026 1.00 89.12 179 CYS A N 1
ATOM 1394 C CA . CYS A 1 179 ? 15.030 -1.841 -4.228 1.00 89.12 179 CYS A CA 1
ATOM 1395 C C . CYS A 1 179 ? 16.415 -2.200 -3.654 1.00 89.12 179 CYS A C 1
ATOM 1397 O O . CYS A 1 179 ? 17.434 -1.747 -4.176 1.00 89.12 179 CYS A O 1
ATOM 1399 N N . ASN A 1 180 ? 16.487 -2.992 -2.584 1.00 89.62 180 ASN A N 1
ATOM 1400 C CA . ASN A 1 180 ? 17.749 -3.445 -1.987 1.00 89.62 180 ASN A CA 1
ATOM 1401 C C . ASN A 1 180 ? 18.451 -4.514 -2.832 1.00 89.62 180 ASN A C 1
ATOM 1403 O O . ASN A 1 180 ? 19.679 -4.573 -2.845 1.00 89.62 180 ASN A O 1
ATOM 1407 N N . ALA A 1 181 ? 17.689 -5.311 -3.581 1.00 88.62 181 ALA A N 1
ATOM 1408 C CA . ALA A 1 181 ? 18.222 -6.312 -4.501 1.00 88.62 181 ALA A CA 1
ATOM 1409 C C . ALA A 1 181 ? 18.775 -5.720 -5.815 1.00 88.62 181 ALA A C 1
ATOM 1411 O O . ALA A 1 181 ? 19.340 -6.457 -6.623 1.00 88.62 181 ALA A O 1
ATOM 1412 N N . HIS A 1 182 ? 18.618 -4.412 -6.047 1.00 89.88 182 HIS A N 1
ATOM 1413 C CA . HIS A 1 182 ? 18.979 -3.756 -7.303 1.00 89.88 182 HIS A CA 1
ATOM 1414 C C . HIS A 1 182 ? 20.009 -2.641 -7.098 1.00 89.88 182 HIS A C 1
ATOM 1416 O O . HIS A 1 182 ? 20.032 -1.946 -6.083 1.00 89.88 182 HIS A O 1
ATOM 1422 N N . SER A 1 183 ? 20.851 -2.446 -8.111 1.00 90.88 183 SER A N 1
ATOM 1423 C CA . SER A 1 183 ? 21.774 -1.318 -8.211 1.00 90.88 183 SER A CA 1
ATOM 1424 C C . SER A 1 183 ? 21.464 -0.494 -9.457 1.00 90.88 183 SER A C 1
ATOM 1426 O O . SER A 1 183 ? 20.996 -1.019 -10.470 1.00 90.88 183 SER A O 1
ATOM 1428 N N . TYR A 1 184 ? 21.720 0.810 -9.381 1.00 91.56 184 TYR A N 1
ATOM 1429 C CA . TYR A 1 184 ? 21.569 1.734 -10.497 1.00 91.56 184 TYR A CA 1
ATOM 1430 C C . TYR A 1 184 ? 22.925 2.335 -10.844 1.00 91.56 184 TYR A C 1
ATOM 1432 O O . TYR A 1 184 ? 23.678 2.752 -9.963 1.00 91.56 184 TYR A O 1
ATOM 1440 N N . ARG A 1 185 ? 23.249 2.382 -12.136 1.00 94.62 185 ARG A N 1
ATOM 1441 C CA . ARG A 1 185 ? 24.476 3.013 -12.619 1.00 94.62 185 ARG A CA 1
ATOM 1442 C C . ARG A 1 185 ? 24.142 4.396 -13.160 1.00 94.62 185 ARG A C 1
ATOM 1444 O O . ARG A 1 185 ? 23.574 4.496 -14.241 1.00 94.62 185 ARG A O 1
ATOM 1451 N N . ALA A 1 186 ? 24.541 5.422 -12.421 1.00 90.25 186 ALA A N 1
ATOM 1452 C CA . ALA A 1 186 ? 24.489 6.807 -12.867 1.00 90.25 186 ALA A CA 1
ATOM 1453 C C . ALA A 1 186 ? 25.820 7.234 -13.511 1.00 90.25 186 ALA A C 1
ATOM 1455 O O . ALA A 1 186 ? 26.897 6.776 -13.110 1.00 90.25 186 ALA A O 1
ATOM 1456 N N . ASP A 1 187 ? 25.741 8.125 -14.495 1.00 91.69 187 ASP A N 1
ATOM 1457 C CA . ASP A 1 187 ? 26.902 8.784 -15.081 1.00 91.69 187 ASP A CA 1
ATOM 1458 C C . ASP A 1 187 ? 27.437 9.875 -14.137 1.00 91.69 187 ASP A C 1
ATOM 1460 O O . ASP A 1 187 ? 26.667 10.541 -13.438 1.00 91.69 187 ASP A O 1
ATOM 1464 N N . PRO A 1 188 ? 28.756 10.135 -14.133 1.00 85.25 188 PRO A N 1
ATOM 1465 C CA . PRO A 1 188 ? 29.296 11.295 -13.444 1.00 85.25 188 PRO A CA 1
ATOM 1466 C C . PRO A 1 188 ? 28.751 12.578 -14.078 1.00 85.25 188 PRO A C 1
ATOM 1468 O O . PRO A 1 188 ? 28.833 12.784 -15.291 1.00 85.25 188 PRO A O 1
ATOM 1471 N N . ARG A 1 189 ? 28.210 13.465 -13.241 1.00 80.38 189 ARG A N 1
ATOM 1472 C CA . ARG A 1 189 ? 27.638 14.731 -13.703 1.00 80.38 189 ARG A CA 1
ATOM 1473 C C . ARG A 1 189 ? 28.735 15.621 -14.318 1.00 80.38 189 ARG A C 1
ATOM 1475 O O . ARG A 1 189 ? 29.753 15.860 -13.662 1.00 80.38 189 ARG A O 1
ATOM 1482 N N . PRO A 1 190 ? 28.557 16.141 -15.546 1.00 80.75 190 PRO A N 1
ATOM 1483 C CA . PRO A 1 190 ? 29.550 17.007 -16.172 1.00 80.75 190 PRO A CA 1
ATOM 1484 C C . PRO A 1 190 ? 29.654 18.348 -15.435 1.00 80.75 190 PRO A C 1
ATOM 1486 O O . PRO A 1 190 ? 28.647 18.989 -15.141 1.00 80.75 190 PRO A O 1
ATOM 1489 N N . ALA A 1 191 ? 30.886 18.801 -15.187 1.00 68.00 191 ALA A N 1
ATOM 1490 C CA . ALA A 1 191 ? 31.177 20.031 -14.441 1.00 68.00 191 ALA A CA 1
ATOM 1491 C C . ALA A 1 191 ? 30.646 21.320 -15.106 1.00 68.00 191 ALA A C 1
ATOM 1493 O O . ALA A 1 191 ? 30.517 22.345 -14.442 1.00 68.00 191 ALA A O 1
ATOM 1494 N N . SER A 1 192 ? 30.351 21.278 -16.409 1.00 60.28 192 SER A N 1
ATOM 1495 C CA . SER A 1 192 ? 29.895 22.414 -17.223 1.00 60.28 192 SER A CA 1
ATOM 1496 C C . SER A 1 192 ? 28.384 22.464 -17.454 1.00 60.28 192 SER A C 1
ATOM 1498 O O . SER A 1 192 ? 27.893 23.428 -18.044 1.00 60.28 192 SER A O 1
ATOM 1500 N N . ALA A 1 193 ? 27.625 21.455 -17.017 1.00 54.22 193 ALA A N 1
ATOM 1501 C CA . ALA A 1 193 ? 26.175 21.515 -17.108 1.00 54.22 193 ALA A CA 1
ATOM 1502 C C . ALA A 1 193 ? 25.677 22.531 -16.078 1.00 54.22 193 ALA A C 1
ATOM 1504 O O . ALA A 1 193 ? 25.606 22.226 -14.892 1.00 54.22 193 ALA A O 1
ATOM 1505 N N . GLY A 1 194 ? 25.330 23.737 -16.540 1.00 49.31 194 GLY A N 1
ATOM 1506 C CA . GLY A 1 194 ? 24.703 24.827 -15.778 1.00 49.31 194 GLY A CA 1
ATOM 1507 C C . GLY A 1 194 ? 23.302 24.504 -15.237 1.00 49.31 194 GLY A C 1
ATOM 1508 O O . GLY A 1 194 ? 22.430 25.366 -15.197 1.00 49.31 194 GLY A O 1
ATOM 1509 N N . TRP A 1 195 ? 23.079 23.258 -14.836 1.00 41.41 195 TRP A N 1
ATOM 1510 C CA . TRP A 1 195 ? 22.025 22.864 -13.923 1.00 41.41 195 TRP A CA 1
ATOM 1511 C C . TRP A 1 195 ? 22.414 23.338 -12.518 1.00 41.41 195 TRP A C 1
ATOM 1513 O O . TRP A 1 195 ? 23.588 23.239 -12.158 1.00 41.41 195 TRP A O 1
ATOM 1523 N N . PRO A 1 196 ? 21.475 23.873 -11.720 1.00 38.78 196 PRO A N 1
ATOM 1524 C CA . PRO A 1 196 ? 21.794 24.462 -10.424 1.00 38.78 196 PRO A CA 1
ATOM 1525 C C . PRO A 1 196 ? 22.559 23.453 -9.559 1.00 38.78 196 PRO A C 1
ATOM 1527 O O . PRO A 1 196 ? 22.055 22.383 -9.218 1.00 38.78 196 PRO A O 1
ATOM 1530 N N . SER A 1 197 ? 23.808 23.801 -9.259 1.00 40.50 197 SER A N 1
ATOM 1531 C CA . SER A 1 197 ? 24.812 22.989 -8.578 1.00 40.50 197 SER A CA 1
ATOM 1532 C C . SER A 1 197 ? 24.302 22.455 -7.246 1.00 40.50 197 SER A C 1
ATOM 1534 O O . SER A 1 197 ? 24.340 23.186 -6.270 1.00 40.50 197 SER A O 1
ATOM 1536 N N . ALA A 1 198 ? 23.815 21.213 -7.155 1.00 42.72 198 ALA A N 1
ATOM 1537 C CA . ALA A 1 198 ? 23.430 20.595 -5.870 1.00 42.72 198 ALA A CA 1
ATOM 1538 C C . ALA A 1 198 ? 22.569 21.497 -4.932 1.00 42.72 198 ALA A C 1
ATOM 1540 O O . ALA A 1 198 ? 22.547 21.305 -3.717 1.00 42.72 198 ALA A O 1
ATOM 1541 N N . SER A 1 199 ? 21.887 22.493 -5.515 1.00 40.31 199 SER A N 1
ATOM 1542 C CA . SER A 1 199 ? 21.272 23.658 -4.860 1.00 40.31 199 SER A CA 1
ATOM 1543 C C . SER A 1 199 ? 20.029 24.132 -5.619 1.00 40.31 199 SER A C 1
ATOM 1545 O O . SER A 1 199 ? 19.544 25.247 -5.425 1.00 40.31 199 SER A O 1
ATOM 1547 N N . ARG A 1 200 ? 19.392 23.235 -6.388 1.00 43.03 200 ARG A N 1
ATOM 1548 C CA . ARG A 1 200 ? 17.945 23.121 -6.185 1.00 43.03 200 ARG A CA 1
ATOM 1549 C C . ARG A 1 200 ? 17.816 22.710 -4.732 1.00 43.03 200 ARG A C 1
ATOM 1551 O O . ARG A 1 200 ? 18.045 21.554 -4.400 1.00 43.03 200 ARG A O 1
ATOM 1558 N N . ASP A 1 201 ? 17.677 23.725 -3.889 1.00 45.72 201 ASP A N 1
ATOM 1559 C CA . ASP A 1 201 ? 17.414 23.612 -2.472 1.00 45.72 201 ASP A CA 1
ATOM 1560 C C . ASP A 1 201 ? 16.445 22.446 -2.285 1.00 45.72 201 ASP A C 1
ATOM 1562 O O . ASP A 1 201 ? 15.284 22.511 -2.684 1.00 45.72 201 ASP A O 1
ATOM 1566 N N . ARG A 1 202 ? 16.997 21.325 -1.803 1.00 48.56 202 ARG A N 1
ATOM 1567 C CA . ARG A 1 202 ? 16.272 20.065 -1.611 1.00 48.56 202 ARG A CA 1
ATOM 1568 C C . ARG A 1 202 ? 15.148 20.227 -0.576 1.00 48.56 202 ARG A C 1
ATOM 1570 O O . ARG A 1 202 ? 14.357 19.307 -0.444 1.00 48.56 202 ARG A O 1
ATOM 1577 N N . ASN A 1 203 ? 15.092 21.394 0.082 1.00 42.97 203 ASN A N 1
ATOM 1578 C CA . ASN A 1 203 ? 14.090 21.876 1.023 1.00 42.97 203 ASN A CA 1
ATOM 1579 C C . ASN A 1 203 ? 13.378 23.149 0.513 1.00 42.97 203 ASN A C 1
ATOM 1581 O O . ASN A 1 203 ? 13.005 24.011 1.315 1.00 42.97 203 ASN A O 1
ATOM 1585 N N . ARG A 1 204 ? 13.177 23.328 -0.803 1.00 43.19 204 ARG A N 1
ATOM 1586 C CA . ARG A 1 204 ? 12.262 24.386 -1.251 1.00 43.19 204 ARG A CA 1
ATOM 1587 C C . ARG A 1 204 ? 10.875 24.085 -0.674 1.00 43.19 204 ARG A C 1
ATOM 1589 O O . ARG A 1 204 ? 10.308 23.048 -1.017 1.00 43.19 204 ARG A O 1
ATOM 1596 N N . PRO A 1 205 ? 10.284 24.994 0.120 1.00 40.03 205 PRO A N 1
ATOM 1597 C CA . PRO A 1 205 ? 9.008 24.735 0.786 1.00 40.03 205 PRO A CA 1
ATOM 1598 C C . PRO A 1 205 ? 7.871 24.433 -0.205 1.00 40.03 205 PRO A C 1
ATOM 1600 O O . PRO A 1 205 ? 6.898 23.781 0.149 1.00 40.03 205 PRO A O 1
ATOM 1603 N N . GLU A 1 206 ? 8.006 24.858 -1.462 1.00 36.84 206 GLU A N 1
ATOM 1604 C CA . GLU A 1 206 ? 7.059 24.598 -2.552 1.00 36.84 206 GLU A CA 1
ATOM 1605 C C . GLU A 1 206 ? 7.105 23.139 -3.062 1.00 36.84 206 GLU A C 1
ATOM 1607 O O . GLU A 1 206 ? 6.066 22.578 -3.412 1.00 36.84 206 GLU A O 1
ATOM 1612 N N . ASP A 1 207 ? 8.279 22.495 -3.041 1.00 38.22 207 ASP A N 1
ATOM 1613 C CA . ASP A 1 207 ? 8.474 21.090 -3.437 1.00 38.22 207 ASP A CA 1
ATOM 1614 C C . ASP A 1 207 ? 8.122 20.111 -2.303 1.00 38.22 207 ASP A C 1
ATOM 1616 O O . ASP A 1 207 ? 7.705 18.974 -2.580 1.00 38.22 207 ASP A O 1
ATOM 1620 N N . ASP A 1 208 ? 8.248 20.573 -1.053 1.00 42.38 208 ASP A N 1
ATOM 1621 C CA . ASP A 1 208 ? 7.713 19.931 0.153 1.00 42.38 208 ASP A CA 1
ATOM 1622 C C . ASP A 1 208 ? 6.188 20.022 0.186 1.00 42.38 208 ASP A C 1
ATOM 1624 O O . ASP A 1 208 ? 5.541 19.032 0.487 1.00 42.38 208 ASP A O 1
ATOM 1628 N N . LEU A 1 209 ? 5.587 21.140 -0.237 1.00 36.44 209 LEU A N 1
ATOM 1629 C CA . LEU A 1 209 ? 4.132 21.279 -0.381 1.00 36.44 209 LEU A CA 1
ATOM 1630 C C . LEU A 1 209 ? 3.549 20.313 -1.416 1.00 36.44 209 LEU A C 1
ATOM 1632 O O . LEU A 1 209 ? 2.442 19.820 -1.228 1.00 36.44 209 LEU A O 1
ATOM 1636 N N . ILE A 1 210 ? 4.273 20.019 -2.499 1.00 39.38 210 ILE A N 1
ATOM 1637 C CA . ILE A 1 210 ? 3.850 19.033 -3.505 1.00 39.38 210 ILE A CA 1
ATOM 1638 C C . ILE A 1 210 ? 4.028 17.607 -2.979 1.00 39.38 210 ILE A C 1
ATOM 1640 O O . ILE A 1 210 ? 3.153 16.776 -3.210 1.00 39.38 210 ILE A O 1
ATOM 1644 N N . LEU A 1 211 ? 5.115 17.314 -2.256 1.00 39.59 211 LEU A N 1
ATOM 1645 C CA . LEU A 1 211 ? 5.296 16.026 -1.578 1.00 39.59 211 LEU A CA 1
ATOM 1646 C C . LEU A 1 211 ? 4.255 15.823 -0.482 1.00 39.59 211 LEU A C 1
ATOM 1648 O O . LEU A 1 211 ? 3.637 14.772 -0.456 1.00 39.59 211 LEU A O 1
ATOM 1652 N N . ASP A 1 212 ? 3.988 16.823 0.348 1.00 40.84 212 ASP A N 1
ATOM 1653 C CA . ASP A 1 212 ? 2.940 16.810 1.362 1.00 40.84 212 ASP A CA 1
ATOM 1654 C C . ASP A 1 212 ? 1.566 16.701 0.714 1.00 40.84 212 ASP A C 1
ATOM 1656 O O . ASP A 1 212 ? 0.758 15.916 1.180 1.00 40.84 212 ASP A O 1
ATOM 1660 N N . LEU A 1 213 ? 1.294 17.384 -0.402 1.00 36.03 213 LEU A N 1
ATOM 1661 C CA . LEU A 1 213 ? 0.026 17.265 -1.125 1.00 36.03 213 LEU A CA 1
ATOM 1662 C C . LEU A 1 213 ? -0.119 15.895 -1.806 1.00 36.03 213 LEU A C 1
ATOM 1664 O O . LEU A 1 213 ? -1.213 15.335 -1.811 1.00 36.03 213 LEU A O 1
ATOM 1668 N N . MET A 1 214 ? 0.951 15.323 -2.363 1.00 42.44 214 MET A N 1
ATOM 1669 C CA . MET A 1 214 ? 0.939 13.991 -2.979 1.00 42.44 214 MET A CA 1
ATOM 1670 C C . MET A 1 214 ? 0.870 12.883 -1.927 1.00 42.44 214 MET A C 1
ATOM 1672 O O . MET A 1 214 ? 0.077 11.959 -2.087 1.00 42.44 214 MET A O 1
ATOM 1676 N N . MET A 1 215 ? 1.617 12.996 -0.830 1.00 44.69 215 MET A N 1
ATOM 1677 C CA . MET A 1 215 ? 1.536 12.116 0.337 1.00 44.69 215 MET A CA 1
ATOM 1678 C C . MET A 1 215 ? 0.171 12.254 1.012 1.00 44.69 215 MET A C 1
ATOM 1680 O O . MET A 1 215 ? -0.469 11.247 1.296 1.00 44.69 215 MET A O 1
ATOM 1684 N N . GLU A 1 216 ? -0.361 13.467 1.174 1.00 42.28 216 GLU A N 1
ATOM 1685 C CA . GLU A 1 216 ? -1.733 13.694 1.629 1.00 42.28 216 GLU A CA 1
ATOM 1686 C C . GLU A 1 216 ? -2.744 13.077 0.665 1.00 42.28 216 GLU A C 1
ATOM 1688 O O . GLU A 1 216 ? -3.729 12.522 1.131 1.00 42.28 216 GLU A O 1
ATOM 1693 N N . GLN A 1 217 ? -2.557 13.138 -0.656 1.00 40.34 217 GLN A N 1
ATOM 1694 C CA . GLN A 1 217 ? -3.482 12.525 -1.616 1.00 40.34 217 GLN A CA 1
ATOM 1695 C C . GLN A 1 217 ? -3.389 10.994 -1.653 1.00 40.34 217 GLN A C 1
ATOM 1697 O O . GLN A 1 217 ? -4.423 10.333 -1.797 1.00 40.34 217 GLN A O 1
ATOM 1702 N N . LEU A 1 218 ? -2.196 10.429 -1.463 1.00 39.69 218 LEU A N 1
ATOM 1703 C CA . LEU A 1 218 ? -1.982 8.994 -1.276 1.00 39.69 218 LEU A CA 1
ATOM 1704 C C . LEU A 1 218 ? -2.644 8.517 0.029 1.00 39.69 218 LEU A C 1
ATOM 1706 O O . LEU A 1 218 ? -3.397 7.545 0.008 1.00 39.69 218 LEU A O 1
ATOM 1710 N N . LEU A 1 219 ? -2.503 9.274 1.123 1.00 43.34 219 LEU A N 1
ATOM 1711 C CA . LEU A 1 219 ? -3.086 8.972 2.438 1.00 43.34 219 LEU A CA 1
ATOM 1712 C C . LEU A 1 219 ? -4.594 9.315 2.550 1.00 43.34 219 LEU A C 1
ATOM 1714 O O . LEU A 1 219 ? -5.327 8.695 3.327 1.00 43.34 219 LEU A O 1
ATOM 1718 N N . ARG A 1 220 ? -5.115 10.284 1.779 1.00 42.31 220 ARG A N 1
ATOM 1719 C CA . ARG A 1 220 ? -6.539 10.697 1.776 1.00 42.31 220 ARG A CA 1
ATOM 1720 C C . ARG A 1 220 ? -7.440 9.758 0.978 1.00 42.31 220 ARG A C 1
ATOM 1722 O O . ARG A 1 220 ? -8.653 9.786 1.208 1.00 42.31 220 ARG A O 1
ATOM 1729 N N . LYS A 1 221 ? -6.910 8.890 0.105 1.00 41.03 221 LYS A N 1
ATOM 1730 C CA . LYS A 1 221 ? -7.731 7.883 -0.600 1.00 41.03 221 LYS A CA 1
ATOM 1731 C C . LYS A 1 221 ? -8.388 6.852 0.335 1.00 41.03 221 LYS A C 1
ATOM 1733 O O . LYS A 1 221 ? -9.340 6.207 -0.081 1.00 41.03 221 LYS A O 1
ATOM 1738 N N . GLY A 1 222 ? -8.019 6.811 1.619 1.00 37.19 222 GLY A N 1
ATOM 1739 C CA . GLY A 1 222 ? -8.743 6.085 2.674 1.00 37.19 222 GLY A CA 1
ATOM 1740 C C . GLY A 1 222 ? -9.845 6.872 3.413 1.00 37.19 222 GLY A C 1
ATOM 1741 O O . GLY A 1 222 ? -10.297 6.427 4.466 1.00 37.19 222 GLY A O 1
ATOM 1742 N N . ARG A 1 223 ? -10.252 8.071 2.954 1.00 41.03 223 ARG A N 1
ATOM 1743 C CA . ARG A 1 223 ? -11.271 8.915 3.631 1.00 41.03 223 ARG A CA 1
ATOM 1744 C C . ARG A 1 223 ? -12.496 9.285 2.782 1.00 41.03 223 ARG A C 1
ATOM 1746 O O . ARG A 1 223 ? -13.325 10.067 3.241 1.00 41.03 223 ARG A O 1
ATOM 1753 N N . ARG A 1 224 ? -12.657 8.738 1.573 1.00 33.56 224 ARG A N 1
ATOM 1754 C CA . ARG A 1 224 ? -13.839 8.981 0.721 1.00 33.56 224 ARG A CA 1
ATOM 1755 C C . ARG A 1 224 ? -14.449 7.682 0.182 1.00 33.56 224 ARG A C 1
ATOM 1757 O O . ARG A 1 224 ? -14.507 7.471 -1.018 1.00 33.56 224 ARG A O 1
ATOM 1764 N N . SER A 1 225 ? -14.956 6.843 1.078 1.00 35.78 225 SER A N 1
ATOM 1765 C CA . SER A 1 225 ? -16.113 5.985 0.787 1.00 35.78 225 SER A CA 1
ATOM 1766 C C . SER A 1 225 ? -16.935 5.877 2.070 1.00 35.78 225 SER A C 1
ATOM 1768 O O . SER A 1 225 ? -16.627 5.096 2.966 1.00 35.78 225 SER A O 1
ATOM 1770 N N . GLY A 1 226 ? -17.898 6.777 2.224 1.00 40.78 226 GLY A N 1
ATOM 1771 C CA . GLY A 1 226 ? -18.652 6.926 3.464 1.00 40.78 226 GLY A CA 1
ATOM 1772 C C . GLY A 1 226 ? -19.545 8.155 3.433 1.00 40.78 226 GLY A C 1
ATOM 1773 O O . GLY A 1 226 ? -19.441 9.022 4.298 1.00 40.78 226 GLY A O 1
ATOM 1774 N N . ARG A 1 227 ? -20.361 8.257 2.388 1.00 32.72 227 ARG A N 1
ATOM 1775 C CA . ARG A 1 227 ? -21.646 8.947 2.406 1.00 32.72 227 ARG A CA 1
ATOM 1776 C C . ARG A 1 227 ? -22.594 8.178 1.512 1.00 32.72 227 ARG A C 1
ATOM 1778 O O . ARG A 1 227 ? -22.111 7.735 0.447 1.00 32.72 227 ARG A O 1
#

Secondary structure (DSSP, 8-state):
---HHHHHT--TT--HHHHHHHHHHHHHHH-TT-TTT--HHHHHHHHHHHHHHTSHHHHHHHHTT----STT---HHHHHHHHHHHHHHHHHHHS-TTTS-HHHHHHHHHHHHHHHHHHHHHHHHHHHHHHHHHHHH---S-TT-HHHHHHHHHHHHHHHHHHHHHHHHHHHHHHHHHHHT----PPPPPTT--S-TTTS-TT-HHHHHHHHHHHHHHHHTTS-S--

pLDDT: mean 76.01, std 18.97, range [32.72, 97.94]

Sequence (227 aa):
MTSLYDELGVAADAGAGDIKRAYRKAAKRTHPDNHETGDRAAFDRVQRAWLILSDADRRARYDRGEPVDEDLMGGGESMVISLLAKFFTVVLAKFDPQYDDLVGETRKLIELSIDTGRKQLDKTRKAIDAFEKAQGRLTTADDRNILGGVIASRLADERRRLVATEAELTLHADVLDLCNAHSYRADPRPASAGWPSASRDRNRPEDDLILDLMMEQLLRKGRRSGR